Protein AF-A0A0F9BLV9-F1 (afdb_monomer)

Secondary structure (DSSP, 8-state):
-----PPPHHHHHHHT---SS------S-S---B-TT-EEEETTEEEEGGG--TT-EEE-TTS-EEE---PPPP---S--EEEE-TTS-EEEE-TT-EEEEEEHHHHHHHHTT-S---EEEEHHHHHHTSB-TTSSSB-EEPPPPPPP-------SS-HHHHHHHHHHB-SSSS-B--S-HHHHHHHHHTT--

Sequence (193 aa):
MDWNLELEPFQMRFFESTARHPNMTAAWGTGKRLDINEVVKIRGGWKKLAGIEEGDYVYGMDGQECLVTKAHDIVEVSVAYKLRFDSGEEILADPEHLWYTISSRENLDICRGMRFGGSVKTTQDIIGSIRTKNDYESNHRIPICSPFTQLKRFLPIRPYTFGAWLGDGSSREMSITNEDFEVLESITLDGYI

Solvent-accessible surface area (backbone atoms only — not comparable to full-atom values): 12067 Å² total; per-residue (Å²): 133,87,75,91,76,84,68,54,80,69,53,43,58,55,72,71,48,86,57,97,75,74,80,82,88,77,72,94,72,91,47,77,49,59,50,49,77,44,74,40,60,34,79,96,50,74,41,38,50,69,68,59,45,63,74,40,40,35,64,45,65,78,12,42,80,39,75,34,84,71,59,78,82,92,74,92,70,98,60,71,44,79,47,73,48,95,89,68,50,73,49,51,30,31,48,61,18,72,40,66,30,31,35,59,66,30,47,52,37,38,77,69,70,44,93,64,61,47,49,77,39,32,43,49,56,45,66,76,47,42,46,37,99,83,64,83,44,75,16,65,41,72,79,79,62,41,73,68,75,67,75,92,71,90,60,99,60,56,70,66,53,48,47,51,38,74,74,43,33,48,98,90,45,102,48,67,66,75,92,54,64,68,59,56,50,52,29,38,74,75,70,44,129

Mean predicted aligned error: 12.11 Å

Radius of gyration: 24.59 Å; Cα contacts (8 Å, |Δi|>4): 232; chains: 1; bounding box: 51×41×83 Å

pLDDT: mean 82.08, std 13.3, range [37.66, 95.12]

Foldseek 3Di:
DDDPDDDDPVRVVQVPDPDPDRDDDDDPDPFQDWDQQDWFDWVPGIDGNVPDDQQTWGADLQLETDGRNDDDDDDDDPDWDWDADPVRDIIIGDQANKAWKFFPVLVVCVVVVHPDGTDIDGNVVCVVPQADPVRPDGGIDHDHGDHHPDDDDDDPADPLLVVQCVVANDPVDRDGDDPDVVSVVVRVVSVHD

Structure (mmCIF, N/CA/C/O backbone):
data_AF-A0A0F9BLV9-F1
#
_entry.id   AF-A0A0F9BLV9-F1
#
loop_
_atom_site.group_PDB
_atom_site.id
_atom_site.type_symbol
_atom_site.label_atom_id
_atom_site.label_alt_id
_atom_site.label_comp_id
_atom_site.label_asym_id
_atom_site.label_entity_id
_atom_site.label_seq_id
_atom_site.pdbx_PDB_ins_code
_atom_site.Cartn_x
_atom_site.Cartn_y
_atom_site.Cartn_z
_atom_site.occupa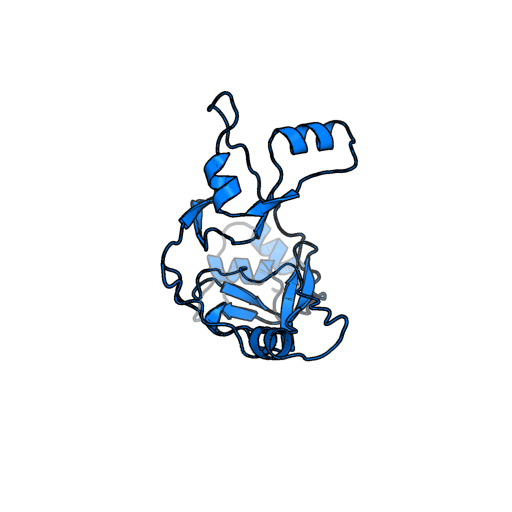ncy
_atom_site.B_iso_or_equiv
_atom_site.auth_seq_id
_atom_site.auth_comp_id
_atom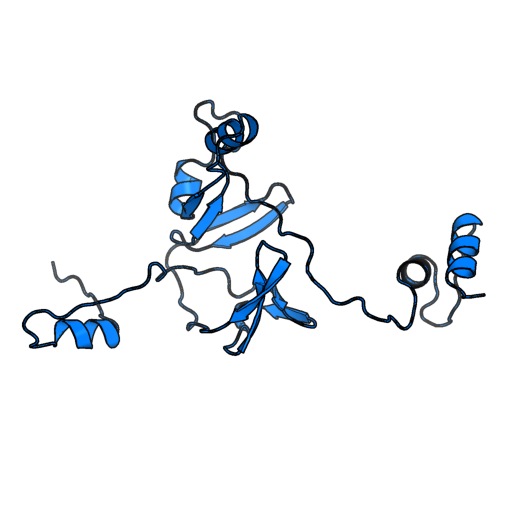_site.auth_asym_id
_atom_site.auth_atom_id
_atom_site.pdbx_PDB_model_num
ATOM 1 N N . MET A 1 1 ? 16.809 -17.348 -37.683 1.00 37.81 1 MET A N 1
ATOM 2 C CA . MET A 1 1 ? 16.409 -17.217 -36.269 1.00 37.81 1 MET A CA 1
ATOM 3 C C . MET A 1 1 ? 14.930 -16.936 -36.307 1.00 37.81 1 MET A C 1
ATOM 5 O O . MET A 1 1 ? 14.554 -15.808 -36.598 1.00 37.81 1 MET A O 1
ATOM 9 N N . ASP A 1 2 ? 14.129 -17.982 -36.152 1.00 37.66 2 ASP A N 1
ATOM 10 C CA . ASP A 1 2 ? 12.677 -17.859 -36.114 1.00 37.66 2 ASP A CA 1
ATOM 11 C C . ASP A 1 2 ? 12.307 -17.410 -34.707 1.00 37.66 2 ASP A C 1
ATOM 13 O O . ASP A 1 2 ? 12.351 -18.179 -33.749 1.00 37.66 2 ASP A O 1
ATOM 17 N N . TRP A 1 3 ? 12.064 -16.112 -34.568 1.00 44.50 3 TRP A N 1
ATOM 18 C CA . TRP A 1 3 ? 11.523 -15.556 -33.341 1.00 44.50 3 TRP A CA 1
ATOM 19 C C . TRP A 1 3 ? 10.039 -15.896 -33.336 1.00 44.50 3 TRP A C 1
ATOM 21 O O . TRP A 1 3 ? 9.284 -15.379 -34.158 1.00 44.50 3 TRP A O 1
ATOM 31 N N . ASN A 1 4 ? 9.640 -16.805 -32.448 1.00 46.22 4 ASN A N 1
ATOM 32 C CA . ASN A 1 4 ? 8.253 -17.226 -32.283 1.00 46.22 4 ASN A CA 1
ATOM 33 C C . ASN A 1 4 ? 7.486 -16.122 -31.526 1.00 46.22 4 ASN A C 1
ATOM 35 O O . ASN A 1 4 ? 7.231 -16.222 -30.330 1.00 46.22 4 ASN A O 1
ATOM 39 N N . LEU A 1 5 ? 7.252 -15.001 -32.210 1.00 52.62 5 LEU A N 1
ATOM 40 C CA . LEU A 1 5 ? 6.507 -13.849 -31.710 1.00 52.62 5 LEU A CA 1
ATOM 41 C C . LEU A 1 5 ? 5.019 -14.078 -31.974 1.00 52.62 5 LEU A C 1
ATOM 43 O O . LEU A 1 5 ? 4.563 -13.968 -33.111 1.00 52.62 5 LEU A O 1
ATOM 47 N N . GLU A 1 6 ? 4.269 -14.386 -30.919 1.00 69.19 6 GLU A N 1
ATOM 48 C CA . GLU A 1 6 ? 2.807 -14.394 -30.959 1.00 69.19 6 GLU A CA 1
ATOM 49 C C . GLU A 1 6 ? 2.300 -12.965 -30.737 1.00 69.19 6 GLU A C 1
ATOM 51 O O . GLU A 1 6 ? 2.592 -12.334 -29.721 1.00 69.19 6 GLU A O 1
ATOM 56 N N . LEU A 1 7 ? 1.597 -12.423 -31.733 1.00 67.88 7 LEU A N 1
ATOM 57 C CA . LEU A 1 7 ? 1.016 -11.085 -31.675 1.00 67.88 7 LEU A CA 1
ATOM 58 C C . LEU A 1 7 ? -0.401 -11.159 -31.105 1.00 67.88 7 LEU A C 1
ATOM 60 O O . LEU A 1 7 ? -1.228 -11.952 -31.555 1.00 67.88 7 LEU A O 1
ATOM 64 N N . GLU A 1 8 ? -0.707 -10.263 -30.174 1.00 68.00 8 GLU A N 1
ATOM 65 C CA . GLU A 1 8 ? -2.051 -10.114 -29.624 1.00 68.00 8 GLU A CA 1
ATOM 66 C C . GLU A 1 8 ? -3.063 -9.721 -30.720 1.00 68.00 8 GLU A C 1
ATOM 68 O O . GLU A 1 8 ? -2.708 -9.021 -31.678 1.00 68.00 8 GLU A O 1
ATOM 73 N N . PRO A 1 9 ? -4.363 -10.053 -30.584 1.00 70.56 9 PRO A N 1
ATOM 74 C CA . PRO A 1 9 ? -5.367 -9.797 -31.623 1.00 70.56 9 PRO A CA 1
ATOM 75 C C . PRO A 1 9 ? -5.508 -8.328 -32.059 1.00 70.56 9 PRO A C 1
ATOM 77 O O . PRO A 1 9 ? -6.031 -8.041 -33.139 1.00 70.56 9 PRO A O 1
ATOM 80 N N . PHE A 1 10 ? -5.090 -7.366 -31.230 1.00 65.25 10 PHE A N 1
ATOM 81 C CA . PHE A 1 10 ? -5.055 -5.948 -31.608 1.00 65.25 10 PHE A CA 1
ATOM 82 C C . PHE A 1 10 ? -3.790 -5.579 -32.404 1.00 65.25 10 PHE A C 1
ATOM 84 O O . PHE A 1 10 ? -3.858 -4.726 -33.288 1.00 65.25 10 PHE A O 1
ATOM 91 N N . GLN A 1 11 ? -2.662 -6.241 -32.133 1.00 66.25 11 GLN A N 1
ATOM 92 C CA . GLN A 1 11 ? -1.406 -6.090 -32.871 1.00 66.25 11 GLN A CA 1
ATOM 93 C C . GLN A 1 11 ? -1.508 -6.756 -34.245 1.00 66.25 11 GLN A C 1
ATOM 95 O O . GLN A 1 11 ? -1.094 -6.159 -35.234 1.00 66.25 11 GLN A O 1
ATOM 100 N N . MET A 1 12 ? -2.148 -7.929 -34.328 1.00 76.19 12 MET A N 1
ATOM 101 C CA . MET A 1 12 ? -2.472 -8.590 -35.599 1.00 76.19 12 MET A CA 1
ATOM 102 C C . MET A 1 12 ? -3.346 -7.702 -36.488 1.00 76.19 12 MET A C 1
ATOM 104 O O . MET A 1 12 ? -3.018 -7.483 -37.648 1.00 76.19 12 MET A O 1
ATOM 108 N N . ARG A 1 13 ? -4.392 -7.078 -35.926 1.00 69.50 13 ARG A N 1
ATOM 109 C CA . ARG A 1 13 ? -5.244 -6.123 -36.660 1.00 69.50 13 ARG A CA 1
ATOM 110 C C . ARG A 1 13 ? -4.486 -4.911 -37.202 1.00 69.50 13 ARG A C 1
ATOM 112 O O . ARG A 1 13 ? -4.872 -4.362 -38.231 1.00 69.50 13 ARG A O 1
ATOM 119 N N . PHE A 1 14 ? -3.438 -4.475 -36.510 1.00 74.94 14 PHE A N 1
ATOM 120 C CA . PHE A 1 14 ? -2.551 -3.431 -37.012 1.00 74.94 14 PHE A CA 1
ATOM 121 C C . PHE A 1 14 ? -1.625 -3.958 -38.114 1.00 74.94 14 PHE A C 1
ATOM 123 O O . PHE A 1 14 ? -1.511 -3.323 -39.159 1.00 74.94 14 PHE A O 1
ATOM 130 N N . PHE A 1 15 ? -0.995 -5.115 -37.895 1.00 74.94 15 PHE A N 1
ATOM 131 C CA . PHE A 1 15 ? -0.068 -5.746 -38.836 1.00 74.94 15 PHE A CA 1
ATOM 132 C C . PHE A 1 15 ? -0.732 -6.079 -40.179 1.00 74.94 15 PHE A C 1
ATOM 134 O O . PHE A 1 15 ? -0.151 -5.854 -41.236 1.00 74.94 15 PHE A O 1
ATOM 141 N N . GLU A 1 16 ? -1.975 -6.553 -40.142 1.00 81.06 16 GLU A N 1
ATOM 142 C CA . GLU A 1 16 ? -2.776 -6.896 -41.322 1.00 81.06 16 GLU A CA 1
ATOM 143 C C . GLU A 1 16 ? -3.436 -5.673 -41.988 1.00 81.06 16 GLU A C 1
ATOM 145 O O . GLU A 1 16 ? -4.129 -5.805 -42.999 1.00 81.06 16 GLU A O 1
ATOM 150 N N . SER A 1 17 ? -3.248 -4.465 -41.448 1.00 75.88 17 SER A N 1
ATOM 151 C CA . SER A 1 17 ? -3.875 -3.257 -41.983 1.00 75.88 17 SER A CA 1
ATOM 152 C C . SER A 1 17 ? -3.254 -2.838 -43.315 1.00 75.88 17 SER A C 1
ATOM 154 O O . SER A 1 17 ? -2.064 -2.552 -43.413 1.00 75.88 17 SER A O 1
ATOM 156 N N . THR A 1 18 ? -4.088 -2.692 -44.345 1.00 84.44 18 THR A N 1
ATOM 157 C CA . THR A 1 18 ? -3.684 -2.179 -45.666 1.00 84.44 18 THR A CA 1
ATOM 158 C C . THR A 1 18 ? -3.748 -0.652 -45.764 1.00 84.44 18 THR A C 1
ATOM 160 O O . THR A 1 18 ? -3.660 -0.087 -46.858 1.00 84.44 18 THR A O 1
ATOM 163 N N . ALA A 1 19 ? -3.979 0.045 -44.647 1.00 73.25 19 ALA A N 1
ATOM 164 C CA . ALA A 1 19 ? -4.028 1.500 -44.635 1.00 73.25 19 ALA A CA 1
ATOM 165 C C . ALA A 1 19 ? -2.656 2.089 -45.000 1.00 73.25 19 ALA A C 1
ATOM 167 O O . ALA A 1 19 ? -1.613 1.539 -44.669 1.00 73.25 19 ALA A O 1
ATOM 168 N N . ARG A 1 20 ? -2.643 3.255 -45.655 1.00 61.91 20 ARG A N 1
ATOM 169 C CA . ARG A 1 20 ? -1.392 3.926 -46.058 1.00 61.91 20 ARG A CA 1
ATOM 170 C C . ARG A 1 20 ? -0.587 4.463 -44.864 1.00 61.91 20 ARG A C 1
ATOM 172 O O . ARG A 1 20 ? 0.621 4.617 -44.971 1.00 61.91 20 ARG A O 1
ATOM 179 N N . HIS A 1 21 ? -1.271 4.740 -43.752 1.00 55.97 21 HIS A N 1
ATOM 180 C CA . HIS A 1 21 ? -0.690 5.162 -42.475 1.00 55.97 21 HIS A CA 1
ATOM 181 C C . HIS A 1 21 ? -1.499 4.534 -41.329 1.00 55.97 21 HIS A C 1
ATOM 183 O O . HIS A 1 21 ? -2.376 5.192 -40.761 1.00 55.97 21 HIS A O 1
ATOM 189 N N . PRO A 1 22 ? -1.300 3.243 -41.026 1.00 46.25 22 PRO A N 1
ATOM 190 C CA . PRO A 1 22 ? -1.918 2.650 -39.858 1.00 46.25 22 PRO A CA 1
ATOM 191 C C . PRO A 1 22 ? -1.246 3.266 -38.623 1.00 46.25 22 PRO A C 1
ATOM 193 O O . PRO A 1 22 ? -0.021 3.305 -38.527 1.00 46.25 22 PRO A O 1
ATOM 196 N N . ASN A 1 23 ? -2.043 3.765 -37.678 1.00 43.69 23 ASN A N 1
ATOM 197 C CA . ASN A 1 23 ? -1.548 4.292 -36.407 1.00 43.69 23 ASN A CA 1
ATOM 198 C C . ASN A 1 23 ? -1.881 3.303 -35.288 1.00 43.69 23 ASN A C 1
ATOM 200 O O . ASN A 1 23 ? -3.040 2.930 -35.116 1.00 43.69 23 ASN A O 1
ATOM 204 N N . MET A 1 24 ? -0.866 2.893 -34.529 1.00 46.88 24 MET A N 1
ATOM 205 C CA . MET A 1 24 ? -1.027 2.095 -33.318 1.00 46.88 24 MET A CA 1
ATOM 206 C C . MET A 1 24 ? -0.816 3.009 -32.118 1.00 46.88 24 MET A C 1
ATOM 208 O O . MET A 1 24 ? 0.307 3.422 -31.833 1.00 46.88 24 MET A O 1
ATOM 212 N N . THR A 1 25 ? -1.893 3.322 -31.407 1.00 45.72 25 THR A N 1
ATOM 213 C CA . THR A 1 25 ? -1.805 4.026 -30.127 1.00 45.72 25 THR A CA 1
ATOM 214 C C . THR A 1 25 ? -1.719 2.981 -29.022 1.00 45.72 25 THR A C 1
ATOM 216 O O . THR A 1 25 ? -2.732 2.566 -28.468 1.00 45.72 25 THR A O 1
ATOM 219 N N . ALA A 1 26 ? -0.510 2.507 -28.728 1.00 44.06 26 ALA A N 1
ATOM 220 C CA . ALA A 1 26 ? -0.265 1.716 -27.528 1.00 44.06 26 ALA A CA 1
ATOM 221 C C . ALA A 1 26 ? -0.044 2.676 -26.348 1.00 44.06 26 ALA A C 1
ATOM 223 O O . ALA A 1 26 ? 0.841 3.533 -26.396 1.00 44.06 26 ALA A O 1
ATOM 224 N N . ALA A 1 27 ? -0.855 2.567 -25.294 1.00 41.28 27 ALA A N 1
ATOM 225 C CA . ALA A 1 27 ? -0.571 3.262 -24.043 1.00 41.28 27 ALA A CA 1
ATOM 226 C C . ALA A 1 27 ? 0.682 2.650 -23.394 1.00 41.28 27 ALA A C 1
ATOM 228 O O . ALA A 1 27 ? 0.881 1.437 -23.442 1.00 41.28 27 ALA A O 1
ATOM 229 N N . TRP A 1 28 ? 1.515 3.473 -22.756 1.00 39.56 28 TRP A N 1
ATOM 230 C CA . TRP A 1 28 ? 2.575 2.976 -21.877 1.00 39.56 28 TRP A CA 1
ATOM 231 C C . TRP A 1 28 ? 1.909 2.182 -20.736 1.00 39.56 28 TRP A C 1
ATOM 233 O O . TRP A 1 28 ? 1.195 2.773 -19.924 1.00 39.56 28 TRP A O 1
ATOM 243 N N . GLY A 1 29 ? 2.071 0.853 -20.677 1.00 45.91 29 GLY A N 1
ATOM 244 C CA . GLY A 1 29 ? 1.378 0.060 -19.648 1.00 45.91 29 GLY A CA 1
ATOM 245 C C . GLY A 1 29 ? 1.224 -1.449 -19.847 1.00 45.91 29 GLY A C 1
ATOM 246 O O . GLY A 1 29 ? 0.495 -2.060 -19.071 1.00 45.91 29 GLY A O 1
ATOM 247 N N . THR A 1 30 ? 1.883 -2.076 -20.818 1.00 45.72 30 THR A N 1
ATOM 248 C CA . THR A 1 30 ? 1.925 -3.542 -20.936 1.00 45.72 30 THR A CA 1
ATOM 249 C C . THR A 1 30 ? 2.979 -4.103 -19.973 1.00 45.72 30 THR A C 1
ATOM 251 O O . THR A 1 30 ? 4.104 -4.323 -20.390 1.00 45.72 30 THR A O 1
ATOM 254 N N . GLY A 1 31 ? 2.671 -4.248 -18.677 1.00 52.03 31 GLY A N 1
ATOM 255 C CA . GLY A 1 31 ? 3.639 -4.827 -17.720 1.00 52.03 31 GLY A CA 1
ATOM 256 C C . GLY A 1 31 ? 3.545 -4.346 -16.270 1.00 52.03 31 GLY A C 1
ATOM 257 O O . GLY A 1 31 ? 4.560 -4.129 -15.624 1.00 52.03 31 GLY A O 1
ATOM 258 N N . LYS A 1 32 ? 2.341 -4.139 -15.723 1.00 63.66 32 LYS A N 1
ATOM 259 C CA . LYS A 1 32 ? 2.165 -3.746 -14.307 1.00 63.66 32 LYS A CA 1
ATOM 260 C C . LYS A 1 32 ? 1.715 -4.935 -13.461 1.00 63.66 32 LYS A C 1
ATOM 262 O O . LYS A 1 32 ? 0.666 -4.894 -12.828 1.00 63.66 32 LYS A O 1
ATOM 267 N N . ARG A 1 33 ? 2.476 -6.028 -13.523 1.00 83.25 33 ARG A N 1
ATOM 268 C CA . ARG A 1 33 ? 2.118 -7.306 -12.889 1.00 83.25 33 ARG A CA 1
ATOM 269 C C . ARG A 1 33 ? 2.697 -7.396 -11.483 1.00 83.25 33 ARG A C 1
ATOM 271 O O . ARG A 1 33 ? 3.854 -7.044 -11.266 1.00 83.25 33 ARG A O 1
ATOM 278 N N . LEU A 1 34 ? 1.882 -7.844 -10.544 1.00 88.06 34 LEU A N 1
ATOM 279 C CA . LEU A 1 34 ? 2.217 -8.038 -9.135 1.00 88.06 34 LEU A CA 1
ATOM 280 C C . LEU A 1 34 ? 1.652 -9.394 -8.701 1.00 88.06 34 LEU A C 1
ATOM 282 O O . LEU A 1 34 ? 0.799 -9.945 -9.401 1.00 88.06 34 LEU A O 1
ATOM 286 N N . ASP A 1 35 ? 2.102 -9.924 -7.567 1.00 90.38 35 ASP A N 1
ATOM 287 C CA . ASP A 1 35 ? 1.527 -11.149 -7.016 1.00 90.38 35 ASP A CA 1
ATOM 288 C C . ASP A 1 35 ? 0.012 -11.025 -6.802 1.00 90.38 35 ASP A C 1
ATOM 290 O O . ASP A 1 35 ? -0.521 -10.071 -6.235 1.00 90.38 35 ASP A O 1
ATOM 294 N N . ILE A 1 36 ? -0.691 -12.044 -7.280 1.00 91.88 36 ILE A N 1
ATOM 295 C CA . ILE A 1 36 ? -2.141 -12.182 -7.222 1.00 91.88 36 ILE A CA 1
ATOM 296 C C . ILE A 1 36 ? -2.659 -12.275 -5.779 1.00 91.88 36 ILE A C 1
ATOM 298 O O . ILE A 1 36 ? -3.839 -12.016 -5.523 1.00 91.88 36 ILE A O 1
ATOM 302 N N . ASN A 1 37 ? -1.797 -12.654 -4.832 1.00 92.75 37 ASN A N 1
ATOM 303 C CA . ASN A 1 37 ? -2.150 -12.777 -3.423 1.00 92.75 37 ASN A CA 1
ATOM 304 C C . ASN A 1 37 ? -2.123 -11.456 -2.658 1.00 92.75 37 ASN A C 1
ATOM 306 O O . ASN A 1 37 ? -2.659 -11.421 -1.546 1.00 92.75 37 ASN A O 1
ATOM 310 N N . GLU A 1 38 ? -1.565 -10.396 -3.243 1.00 91.19 38 GLU A N 1
ATOM 311 C CA . GLU A 1 38 ? -1.498 -9.087 -2.604 1.00 91.19 38 GLU A CA 1
ATOM 312 C C . GLU A 1 38 ? -2.895 -8.554 -2.299 1.00 91.19 38 GLU A C 1
ATOM 314 O O . GLU A 1 38 ? -3.824 -8.669 -3.104 1.00 91.19 38 GLU A O 1
ATOM 319 N N . VAL A 1 39 ? -3.064 -7.979 -1.112 1.00 93.44 39 VAL A N 1
ATOM 320 C CA . VAL A 1 39 ? -4.353 -7.445 -0.669 1.00 93.44 39 VAL A CA 1
ATOM 321 C C . VAL A 1 39 ? -4.469 -5.971 -1.026 1.00 93.44 39 VAL A C 1
ATOM 323 O O . VAL A 1 39 ? -3.664 -5.135 -0.630 1.00 93.44 39 VAL A O 1
ATOM 326 N N . VAL A 1 40 ? -5.525 -5.635 -1.758 1.00 91.06 40 VAL A N 1
ATOM 327 C CA . VAL A 1 40 ? -5.825 -4.278 -2.200 1.00 91.06 40 VAL A CA 1
ATOM 328 C C . VAL A 1 40 ? -7.007 -3.746 -1.405 1.00 91.06 40 VAL A C 1
ATOM 330 O O . VAL A 1 40 ? -8.056 -4.390 -1.269 1.00 91.06 40 VAL A O 1
ATOM 333 N N . LYS A 1 41 ? -6.848 -2.535 -0.865 1.00 90.12 41 LYS A N 1
ATOM 334 C CA . LYS A 1 41 ? -7.952 -1.815 -0.236 1.00 90.12 41 LYS A CA 1
ATOM 335 C C . LYS A 1 41 ? -8.979 -1.457 -1.305 1.00 90.12 41 LYS A C 1
ATOM 337 O O . LYS A 1 41 ? -8.670 -0.717 -2.237 1.00 90.12 41 LYS A O 1
ATOM 342 N N . ILE A 1 42 ? -10.215 -1.906 -1.109 1.00 91.38 42 ILE A N 1
ATOM 343 C CA . ILE A 1 42 ? -11.363 -1.494 -1.920 1.00 91.38 42 ILE A CA 1
ATOM 344 C C . ILE A 1 42 ? -12.365 -0.703 -1.081 1.00 91.38 42 ILE A C 1
ATOM 346 O O . ILE A 1 42 ? -12.326 -0.707 0.165 1.00 91.38 42 ILE A O 1
ATOM 350 N N . ARG A 1 43 ? -13.304 -0.037 -1.755 1.00 87.62 43 ARG A N 1
ATOM 351 C CA . ARG A 1 43 ? -14.451 0.585 -1.090 1.00 87.62 43 ARG A CA 1
ATOM 352 C C . ARG A 1 43 ? -15.183 -0.463 -0.243 1.00 87.62 43 ARG A C 1
ATOM 354 O O . ARG A 1 43 ? -15.661 -1.474 -0.739 1.00 87.62 43 ARG A O 1
ATOM 361 N N . GLY A 1 44 ? -15.259 -0.219 1.065 1.00 82.00 44 GLY A N 1
ATOM 362 C CA . GLY A 1 44 ? -15.978 -1.088 2.005 1.00 82.00 44 GLY A CA 1
ATOM 363 C C . GLY A 1 44 ? -15.234 -2.339 2.488 1.00 82.00 44 GLY A C 1
ATOM 364 O O . GLY A 1 44 ? -15.744 -2.992 3.391 1.00 82.00 44 GLY A O 1
ATOM 365 N N . GLY A 1 4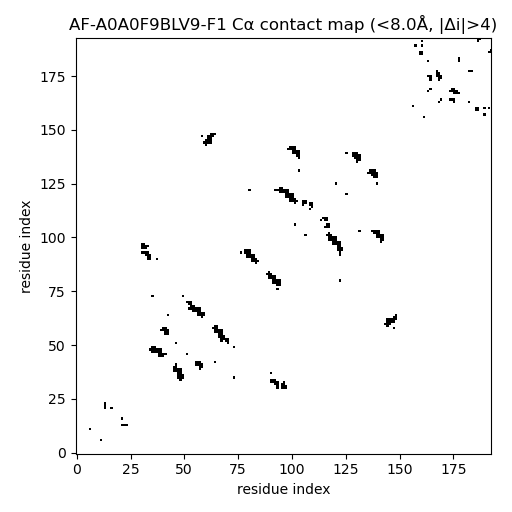5 ? -14.029 -2.643 1.991 1.00 89.56 45 GLY A N 1
ATOM 366 C CA . GLY A 1 45 ? -13.328 -3.864 2.403 1.00 89.56 45 GLY A CA 1
ATOM 367 C C . GLY A 1 45 ? -11.915 -4.018 1.851 1.00 89.56 45 GLY A C 1
ATOM 368 O O . GLY A 1 45 ? -11.247 -3.037 1.526 1.00 89.56 45 GLY A O 1
ATOM 369 N N . TRP A 1 46 ? -11.462 -5.261 1.780 1.00 93.12 46 TRP A N 1
ATOM 370 C CA . TRP A 1 46 ? -10.183 -5.658 1.204 1.00 93.12 46 TRP A CA 1
ATOM 371 C C . TRP A 1 46 ? -10.442 -6.805 0.237 1.00 93.12 46 TRP A C 1
ATOM 373 O O . TRP A 1 46 ? -11.262 -7.677 0.530 1.00 93.12 46 TRP A O 1
ATOM 383 N N . LYS A 1 47 ? -9.763 -6.798 -0.906 1.00 94.12 47 LYS A N 1
ATOM 384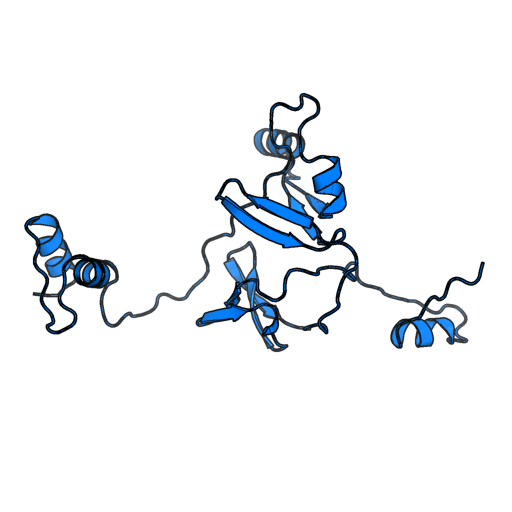 C CA . LYS A 1 47 ? -9.863 -7.847 -1.925 1.00 94.12 47 LYS A CA 1
ATOM 385 C C . LYS A 1 47 ? -8.448 -8.237 -2.329 1.00 94.12 47 LYS A C 1
ATOM 387 O O . LYS A 1 47 ? -7.580 -7.373 -2.396 1.00 94.12 47 LYS A O 1
ATOM 392 N N . LYS A 1 48 ? -8.194 -9.520 -2.579 1.00 95.12 48 LYS A N 1
ATOM 393 C CA . LYS A 1 48 ? -6.930 -9.930 -3.209 1.00 95.12 48 LYS A CA 1
ATOM 394 C C . LYS A 1 48 ? -6.856 -9.365 -4.623 1.00 95.12 48 LYS A C 1
ATOM 396 O O . LYS A 1 48 ? -7.899 -9.243 -5.266 1.00 95.12 48 LYS A O 1
ATOM 401 N N . LEU A 1 49 ? -5.652 -9.107 -5.123 1.00 91.38 49 LEU A N 1
ATOM 402 C CA . LEU A 1 49 ? -5.428 -8.627 -6.483 1.00 91.38 49 LEU A CA 1
ATOM 403 C C . LEU A 1 49 ? -6.040 -9.581 -7.518 1.00 91.38 49 LEU A C 1
ATOM 405 O O . LEU A 1 49 ? -6.695 -9.117 -8.444 1.00 91.38 49 LEU A O 1
ATOM 409 N N . ALA A 1 50 ? -5.942 -10.898 -7.287 1.00 93.06 50 ALA A N 1
ATOM 410 C CA . ALA A 1 50 ? -6.593 -11.937 -8.098 1.00 93.06 50 ALA A CA 1
ATOM 411 C C . ALA A 1 50 ? -8.106 -11.744 -8.269 1.00 93.06 50 ALA A C 1
ATOM 413 O O . ALA A 1 50 ? -8.692 -12.225 -9.231 1.00 93.06 50 ALA A O 1
ATOM 414 N N . GLY A 1 51 ? -8.747 -11.128 -7.275 1.00 92.31 51 GLY A N 1
ATOM 415 C CA . GLY A 1 51 ? -10.184 -10.935 -7.252 1.00 92.31 51 GLY A CA 1
ATOM 416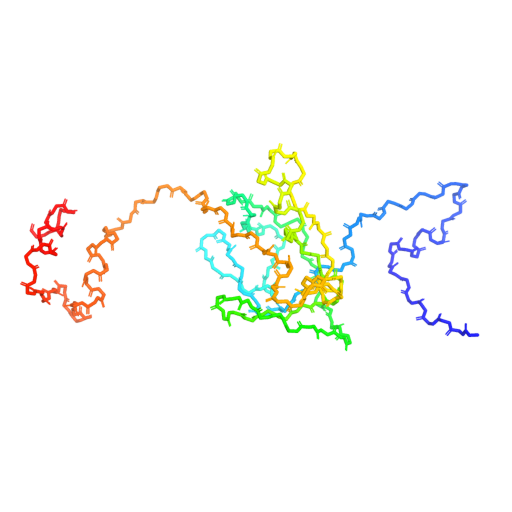 C C . GLY A 1 51 ? -10.623 -9.584 -7.792 1.00 92.31 51 GLY A C 1
ATOM 417 O O . GLY A 1 51 ? -11.822 -9.384 -7.876 1.00 92.31 51 GLY A O 1
ATOM 418 N N . ILE A 1 52 ? -9.728 -8.639 -8.092 1.00 93.12 52 ILE A N 1
ATOM 419 C CA . ILE A 1 52 ? -10.122 -7.294 -8.543 1.00 93.12 52 ILE A CA 1
ATOM 420 C C . ILE A 1 52 ? -10.801 -7.369 -9.912 1.00 93.12 52 ILE A C 1
ATOM 422 O O . ILE A 1 52 ? -10.285 -7.986 -10.840 1.00 93.12 52 ILE A O 1
ATOM 426 N N . GLU A 1 53 ? -11.953 -6.713 -10.034 1.00 93.38 53 GLU A N 1
ATOM 427 C CA . GLU A 1 53 ? -12.800 -6.747 -11.228 1.00 93.38 53 GLU A CA 1
ATOM 428 C C . GLU A 1 53 ? -13.037 -5.339 -11.791 1.00 93.38 53 GLU A C 1
ATOM 430 O O . GLU A 1 53 ? -12.850 -4.321 -11.118 1.00 93.38 53 GLU A O 1
ATOM 435 N N . GLU A 1 54 ? -13.466 -5.272 -13.052 1.00 93.25 54 GLU A N 1
ATOM 436 C CA . GLU A 1 54 ? -13.925 -4.023 -13.666 1.00 93.25 54 GLU A CA 1
ATOM 437 C C . GLU A 1 54 ? -15.104 -3.437 -12.878 1.00 93.25 54 GLU A C 1
ATOM 439 O O . GLU A 1 54 ? -16.070 -4.132 -12.569 1.00 93.25 54 GLU A O 1
ATOM 444 N N . GLY A 1 55 ? -15.036 -2.144 -12.562 1.00 91.88 55 GLY A N 1
ATOM 445 C CA . GLY A 1 55 ? -16.041 -1.464 -11.744 1.00 91.88 55 GLY A CA 1
ATOM 446 C C . GLY A 1 55 ? -15.721 -1.403 -10.248 1.00 91.88 55 GLY A C 1
ATOM 447 O O . GLY A 1 55 ? -16.365 -0.627 -9.536 1.00 91.88 55 GLY A O 1
ATOM 448 N N . ASP A 1 56 ? -14.716 -2.144 -9.765 1.00 92.62 56 ASP A N 1
ATOM 449 C CA . ASP A 1 56 ? -14.233 -1.992 -8.391 1.00 92.62 56 ASP A CA 1
ATOM 450 C C . ASP A 1 56 ? -13.636 -0.588 -8.174 1.00 92.62 56 ASP A C 1
ATOM 452 O O . ASP A 1 56 ? -13.071 0.033 -9.077 1.00 92.62 56 ASP A O 1
ATOM 456 N N . TYR A 1 57 ? -13.743 -0.085 -6.943 1.00 92.50 57 TYR A N 1
ATOM 457 C CA . TYR A 1 57 ? -13.097 1.159 -6.520 1.00 92.50 57 TYR A CA 1
ATOM 458 C C . TYR A 1 57 ? -11.936 0.837 -5.582 1.00 92.50 57 TYR A C 1
ATOM 460 O O . TYR A 1 57 ? -12.157 0.346 -4.470 1.00 92.50 57 TYR A O 1
ATOM 468 N N . VAL A 1 58 ? -10.719 1.141 -6.028 1.00 90.88 58 VAL A N 1
ATOM 469 C CA . VAL A 1 58 ? -9.471 1.050 -5.251 1.00 90.88 58 VAL A CA 1
ATOM 470 C C . VAL A 1 58 ? -9.044 2.439 -4.777 1.00 90.88 58 VAL A C 1
ATOM 472 O O . VAL A 1 58 ? -9.677 3.428 -5.134 1.00 90.88 58 VAL A O 1
ATOM 475 N N . TYR A 1 59 ? -7.982 2.544 -3.979 1.00 88.06 59 TYR A N 1
ATOM 476 C CA . TYR A 1 59 ? -7.470 3.837 -3.511 1.00 88.06 59 TYR A CA 1
ATOM 477 C C . TYR A 1 59 ? -6.118 4.170 -4.147 1.00 88.06 59 TYR A C 1
ATOM 479 O O . TYR A 1 59 ? -5.220 3.329 -4.184 1.00 88.06 59 TYR A O 1
ATOM 487 N N . GLY A 1 60 ? -5.989 5.397 -4.654 1.00 85.69 60 GLY A N 1
ATOM 488 C CA . GLY A 1 60 ? -4.740 5.943 -5.185 1.00 85.69 60 GLY A CA 1
ATOM 489 C C . GLY A 1 60 ? -3.792 6.435 -4.089 1.00 85.69 60 GLY A C 1
ATOM 490 O O . GLY A 1 60 ? -4.157 6.504 -2.918 1.00 85.69 60 GLY A O 1
ATOM 491 N N . MET A 1 61 ? -2.570 6.823 -4.479 1.00 83.69 61 MET A N 1
ATOM 492 C CA . MET A 1 61 ? -1.549 7.384 -3.571 1.00 83.69 61 MET A CA 1
ATOM 493 C C . MET A 1 61 ? -1.995 8.694 -2.889 1.00 83.69 61 MET A C 1
ATOM 495 O O . MET A 1 61 ? -1.497 9.053 -1.822 1.00 83.69 61 MET A O 1
ATOM 499 N N . ASP A 1 62 ? -2.937 9.411 -3.491 1.00 83.75 62 ASP A N 1
ATOM 500 C CA . ASP A 1 62 ? -3.569 10.623 -2.963 1.00 83.75 62 ASP A CA 1
ATOM 501 C C . ASP A 1 62 ? -4.703 10.333 -1.961 1.00 83.75 62 ASP A C 1
ATOM 503 O O . ASP A 1 62 ? -5.341 11.258 -1.458 1.00 83.75 62 ASP A O 1
ATOM 507 N N . GLY A 1 63 ? -4.960 9.057 -1.658 1.00 85.19 63 GLY A N 1
ATOM 508 C CA . GLY A 1 63 ? -6.035 8.626 -0.770 1.00 85.19 63 GLY A CA 1
ATOM 509 C C . GLY A 1 63 ? -7.433 8.768 -1.380 1.00 85.19 63 GLY A C 1
ATOM 510 O O . GLY A 1 63 ? -8.420 8.572 -0.664 1.00 85.19 63 GLY A O 1
ATOM 511 N N . GLN A 1 64 ? -7.548 9.111 -2.668 1.00 87.94 64 GLN A N 1
ATOM 512 C CA . GLN A 1 64 ? -8.821 9.200 -3.383 1.00 87.94 64 GLN A CA 1
ATOM 513 C 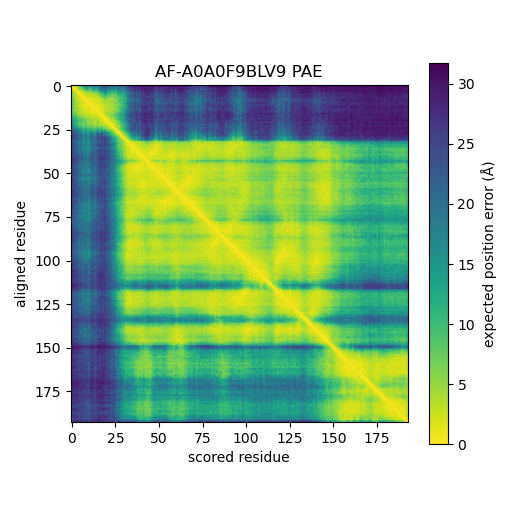C . GLN A 1 64 ? -9.213 7.853 -3.986 1.00 87.94 64 GLN A C 1
ATOM 515 O O . GLN A 1 64 ? -8.380 6.977 -4.223 1.00 87.94 64 GLN A O 1
ATOM 520 N N . GLU A 1 65 ? -10.508 7.684 -4.239 1.00 89.62 65 GLU A N 1
ATOM 521 C CA . GLU A 1 65 ? -11.024 6.495 -4.908 1.00 89.62 65 GLU A CA 1
ATOM 522 C C . GLU A 1 65 ? -10.723 6.538 -6.413 1.00 89.62 65 GLU A C 1
ATOM 524 O O . GLU A 1 65 ? -10.951 7.542 -7.087 1.00 89.62 65 GLU A O 1
ATOM 529 N N . CYS A 1 66 ? -10.255 5.416 -6.947 1.00 88.56 66 CYS A N 1
ATOM 530 C CA . CYS A 1 66 ? -9.930 5.208 -8.347 1.00 88.56 66 CYS A CA 1
ATOM 531 C C . CYS A 1 66 ? -10.764 4.042 -8.890 1.00 88.56 66 CYS A C 1
ATOM 533 O O . CYS A 1 66 ? -10.773 2.952 -8.314 1.00 88.56 66 CYS A O 1
ATOM 535 N N . LEU A 1 67 ? -11.483 4.284 -9.987 1.00 90.94 67 LEU A N 1
ATOM 536 C CA . LEU A 1 67 ? -12.293 3.270 -10.660 1.00 90.94 67 LEU A CA 1
ATOM 537 C C . LEU A 1 67 ? -11.393 2.332 -11.471 1.00 90.94 67 LEU A C 1
ATOM 539 O O . LEU A 1 67 ? -10.655 2.782 -12.349 1.00 90.94 67 LEU A O 1
ATOM 543 N N . VAL A 1 68 ? -11.513 1.029 -11.233 1.00 91.19 68 VAL A N 1
ATOM 544 C CA . VAL A 1 68 ? -10.882 -0.001 -12.060 1.00 91.19 68 VAL A CA 1
ATOM 545 C C . VAL A 1 68 ? -11.635 -0.085 -13.386 1.00 91.19 68 VAL A C 1
ATOM 547 O O . VAL A 1 68 ? -12.739 -0.621 -13.464 1.00 91.19 68 VAL A O 1
ATOM 550 N N . THR A 1 69 ? -11.046 0.472 -14.443 1.00 90.50 69 THR A N 1
ATOM 551 C CA . THR A 1 69 ? -11.630 0.465 -15.796 1.00 90.50 69 THR A CA 1
ATOM 552 C C . THR A 1 69 ? -11.368 -0.831 -16.552 1.00 90.50 69 THR A C 1
ATOM 554 O O . THR A 1 69 ? -12.120 -1.167 -17.462 1.00 90.50 69 THR A O 1
ATOM 557 N N . LYS A 1 70 ? -10.289 -1.538 -16.201 1.00 85.50 70 LYS A N 1
ATOM 558 C CA . LYS A 1 70 ? -9.898 -2.805 -16.809 1.00 85.50 70 LYS A CA 1
ATOM 559 C C . LYS A 1 70 ? -9.149 -3.665 -15.796 1.00 85.50 70 LYS A C 1
ATOM 561 O O . LYS A 1 70 ? -8.139 -3.224 -15.250 1.00 85.50 70 LYS A O 1
ATOM 566 N N . ALA A 1 71 ? -9.625 -4.889 -15.594 1.00 87.88 71 ALA A N 1
ATOM 567 C CA . ALA A 1 71 ? -8.844 -5.971 -15.006 1.00 87.88 71 ALA A CA 1
ATOM 568 C C . ALA A 1 71 ? -8.302 -6.842 -16.151 1.00 87.88 71 ALA A C 1
ATOM 570 O O . ALA A 1 71 ? -9.011 -7.108 -17.124 1.00 87.88 71 ALA A O 1
ATOM 571 N N . HIS A 1 72 ? -7.026 -7.211 -16.076 1.00 85.25 72 HIS A N 1
ATOM 572 C CA . HIS A 1 72 ? -6.365 -8.043 -17.082 1.00 85.25 72 HIS A CA 1
ATOM 573 C C . HIS A 1 72 ? -6.273 -9.486 -16.593 1.00 85.25 72 HIS A C 1
ATOM 575 O O . HIS A 1 72 ? -6.230 -9.724 -15.386 1.00 85.25 72 HIS A O 1
ATOM 581 N N . ASP A 1 73 ? -6.211 -10.426 -17.535 1.00 85.81 73 ASP A N 1
ATOM 582 C CA . ASP A 1 73 ? -6.031 -11.837 -17.216 1.00 85.81 73 ASP A CA 1
ATOM 583 C C . ASP A 1 73 ? -4.718 -12.071 -16.459 1.00 85.81 73 ASP A C 1
ATOM 585 O O . ASP A 1 73 ? -3.723 -11.358 -16.635 1.00 85.81 73 ASP A O 1
ATOM 589 N N . ILE A 1 74 ? -4.725 -13.083 -15.592 1.00 87.06 74 ILE A N 1
ATOM 590 C CA . ILE A 1 74 ? -3.551 -13.468 -14.812 1.00 87.06 74 ILE A CA 1
ATOM 591 C C . ILE A 1 74 ? -2.547 -14.127 -15.757 1.00 87.06 74 ILE A C 1
ATOM 593 O O . ILE A 1 74 ? -2.839 -15.147 -16.377 1.00 87.06 74 ILE A O 1
ATOM 597 N N . VAL A 1 75 ? -1.351 -13.547 -15.835 1.00 84.69 75 VAL A N 1
ATOM 598 C CA . VAL A 1 75 ? -0.254 -14.036 -16.674 1.00 84.69 75 VAL A CA 1
ATOM 599 C C . VAL A 1 75 ? 0.909 -14.444 -15.786 1.00 84.69 75 VAL A C 1
ATOM 601 O O . VAL A 1 75 ? 1.386 -13.648 -14.974 1.00 84.69 75 VAL A O 1
ATOM 604 N N . GLU A 1 76 ? 1.388 -15.671 -15.965 1.00 84.06 76 GLU A N 1
ATOM 605 C CA . GLU A 1 76 ? 2.610 -16.136 -15.317 1.00 84.06 76 GLU A CA 1
ATOM 606 C C . GLU A 1 76 ? 3.844 -15.502 -15.964 1.00 84.06 76 GLU A C 1
ATOM 608 O O . GLU A 1 76 ? 3.922 -15.318 -17.180 1.00 84.06 76 GLU A O 1
ATOM 613 N N . VAL A 1 77 ? 4.829 -15.169 -15.135 1.00 81.88 77 VAL A N 1
ATOM 614 C CA . VAL A 1 77 ? 6.097 -14.581 -15.572 1.00 81.88 77 VAL A CA 1
ATOM 615 C C . VAL A 1 77 ? 7.243 -15.540 -15.285 1.00 81.88 77 VAL A C 1
ATOM 617 O O . VAL A 1 77 ? 7.276 -16.197 -14.247 1.00 81.88 77 VAL A O 1
ATOM 620 N N . SER A 1 78 ? 8.212 -15.605 -16.198 1.00 83.56 78 SER A N 1
ATOM 621 C CA . SER A 1 78 ? 9.389 -16.470 -16.046 1.00 83.56 78 SER A CA 1
ATOM 622 C C . SER A 1 78 ? 10.365 -15.975 -14.977 1.00 83.56 78 SER A C 1
ATOM 624 O O . SER A 1 78 ? 11.163 -16.755 -14.462 1.00 83.56 78 SER A O 1
ATOM 626 N N . VAL A 1 79 ? 10.341 -14.675 -14.672 1.00 85.50 79 VAL A N 1
ATOM 627 C CA . VAL A 1 79 ? 11.197 -14.034 -13.670 1.00 85.50 79 VAL A CA 1
ATOM 628 C C . VAL A 1 79 ? 10.333 -13.124 -12.808 1.00 85.50 79 VAL A C 1
ATOM 630 O O . VAL A 1 79 ? 9.557 -12.330 -13.329 1.00 85.50 79 VAL A O 1
ATOM 633 N N . ALA A 1 80 ? 10.501 -13.219 -11.493 1.00 87.75 80 ALA A N 1
ATOM 634 C CA . ALA A 1 80 ? 9.915 -12.306 -10.523 1.00 87.75 80 ALA A CA 1
ATOM 635 C C . ALA A 1 80 ? 10.955 -11.973 -9.449 1.00 87.75 80 ALA A C 1
ATOM 637 O O . ALA A 1 80 ? 11.814 -12.794 -9.115 1.00 87.75 80 ALA A O 1
ATOM 638 N N . TYR A 1 81 ? 10.864 -10.770 -8.897 1.00 87.81 81 TYR A N 1
ATOM 639 C CA . TYR A 1 81 ? 11.733 -10.288 -7.836 1.00 87.81 81 TYR A CA 1
ATOM 640 C C . TYR A 1 81 ? 10.965 -10.159 -6.531 1.00 87.81 81 TYR A C 1
ATOM 642 O O . TYR A 1 81 ? 9.824 -9.707 -6.509 1.00 87.81 81 TYR A O 1
ATOM 650 N N . LYS A 1 82 ? 11.624 -10.523 -5.431 1.00 91.31 82 LYS A N 1
ATOM 651 C CA . LYS A 1 82 ? 11.127 -10.303 -4.075 1.00 91.31 82 LYS A CA 1
ATOM 652 C C . LYS A 1 82 ? 11.721 -9.018 -3.518 1.00 91.31 82 LYS A C 1
ATOM 654 O O . LYS A 1 82 ? 12.914 -8.969 -3.220 1.00 91.31 82 LYS A O 1
ATOM 659 N N . LEU A 1 83 ? 10.891 -7.994 -3.372 1.00 88.88 83 LEU A N 1
ATOM 660 C CA . LEU A 1 83 ? 11.262 -6.728 -2.758 1.00 88.88 83 LEU A CA 1
ATOM 661 C C . LEU A 1 83 ? 10.950 -6.801 -1.266 1.00 88.88 83 LEU A C 1
ATOM 663 O O . LEU A 1 83 ? 9.845 -7.184 -0.896 1.00 88.88 83 LEU A O 1
ATOM 667 N N . ARG A 1 84 ? 11.913 -6.429 -0.418 1.00 89.62 84 ARG A N 1
ATOM 668 C CA . ARG A 1 84 ? 11.718 -6.274 1.028 1.00 89.62 84 ARG A CA 1
ATOM 669 C C . ARG A 1 84 ? 11.783 -4.795 1.384 1.00 89.62 84 ARG A C 1
ATOM 671 O O . ARG A 1 84 ? 12.762 -4.130 1.042 1.00 89.62 84 ARG A O 1
ATOM 678 N N . PHE A 1 85 ? 10.773 -4.318 2.094 1.00 86.06 85 PHE A N 1
ATOM 679 C CA . PHE A 1 85 ? 10.690 -2.953 2.598 1.00 86.06 85 PHE A CA 1
ATOM 680 C C . PHE A 1 85 ? 11.340 -2.838 3.981 1.00 86.06 85 PHE A C 1
ATOM 682 O O . PHE A 1 85 ? 11.562 -3.832 4.674 1.00 86.06 85 PHE A O 1
ATOM 689 N N . ASP A 1 86 ? 11.648 -1.615 4.398 1.00 85.19 86 ASP A N 1
ATOM 690 C CA . ASP A 1 86 ? 12.147 -1.313 5.744 1.00 85.19 86 ASP A CA 1
ATOM 691 C C . ASP A 1 86 ? 11.111 -1.610 6.842 1.00 85.19 86 ASP A C 1
ATOM 693 O O . ASP A 1 86 ? 11.497 -1.963 7.956 1.00 85.19 86 ASP A O 1
ATOM 697 N N . SER A 1 87 ? 9.816 -1.572 6.506 1.00 84.44 87 SER A N 1
ATOM 698 C CA . SER A 1 87 ? 8.709 -2.065 7.342 1.00 84.44 87 SER A CA 1
ATOM 699 C C . SER A 1 87 ? 8.780 -3.572 7.631 1.00 84.44 87 SER A C 1
ATOM 701 O O . SER A 1 87 ? 8.102 -4.060 8.534 1.00 84.44 87 SER A O 1
ATOM 703 N N . GLY A 1 88 ? 9.595 -4.319 6.880 1.00 87.56 88 GLY A N 1
ATOM 704 C CA . GLY A 1 88 ? 9.692 -5.777 6.934 1.00 87.56 88 GLY A CA 1
ATOM 705 C C . GLY A 1 88 ? 8.760 -6.499 5.959 1.00 87.56 88 GLY A C 1
ATOM 706 O O . GLY A 1 88 ? 8.942 -7.700 5.750 1.00 87.56 88 GLY A O 1
ATOM 707 N N . GLU A 1 89 ? 7.821 -5.784 5.333 1.00 85.81 89 GLU A N 1
ATOM 708 C CA . GLU A 1 89 ? 6.920 -6.332 4.317 1.00 85.81 89 GLU A CA 1
ATOM 709 C C . GLU A 1 89 ? 7.695 -6.816 3.087 1.00 85.81 89 GLU A C 1
ATOM 711 O O . GLU A 1 89 ? 8.776 -6.317 2.753 1.00 85.81 89 GLU A O 1
ATOM 716 N N . GLU A 1 90 ? 7.132 -7.812 2.411 1.00 90.25 90 GLU A N 1
ATOM 717 C CA . GLU A 1 90 ? 7.692 -8.403 1.204 1.00 90.25 90 GLU A CA 1
ATOM 718 C C . GLU A 1 90 ? 6.637 -8.400 0.109 1.00 90.25 90 GLU A C 1
ATOM 720 O O . GLU A 1 90 ? 5.506 -8.800 0.362 1.00 90.25 90 GLU A O 1
ATOM 725 N N . ILE A 1 91 ? 7.026 -7.999 -1.099 1.00 88.88 91 ILE A N 1
ATOM 726 C CA . ILE A 1 91 ? 6.159 -8.034 -2.278 1.00 88.88 91 ILE A CA 1
ATOM 727 C C . ILE A 1 91 ? 6.899 -8.728 -3.419 1.00 88.88 91 ILE A C 1
ATOM 729 O O . ILE A 1 91 ? 8.089 -8.483 -3.651 1.00 88.88 91 ILE A O 1
ATOM 733 N N . LEU A 1 92 ? 6.192 -9.596 -4.140 1.00 91.12 92 LEU A N 1
ATOM 734 C CA . LEU A 1 92 ? 6.685 -10.228 -5.361 1.00 91.12 92 LEU A CA 1
ATOM 735 C C . LEU A 1 92 ? 6.215 -9.436 -6.584 1.00 91.12 92 LEU A C 1
ATOM 737 O O . LEU A 1 92 ? 5.014 -9.283 -6.811 1.00 91.12 92 LEU A O 1
ATOM 741 N N . ALA A 1 93 ? 7.163 -8.949 -7.384 1.00 88.44 93 ALA A N 1
ATOM 742 C CA . ALA A 1 93 ? 6.879 -8.121 -8.549 1.00 88.44 93 ALA A CA 1
ATOM 743 C C . ALA A 1 93 ? 7.647 -8.565 -9.796 1.00 88.44 93 ALA A C 1
ATOM 745 O O . ALA A 1 93 ? 8.774 -9.060 -9.731 1.00 88.44 93 ALA A O 1
ATOM 746 N N . ASP A 1 94 ? 7.027 -8.337 -10.946 1.00 90.62 94 ASP A N 1
ATOM 747 C CA . ASP A 1 94 ? 7.621 -8.524 -12.268 1.00 90.62 94 ASP A CA 1
ATOM 748 C C . ASP A 1 94 ? 8.783 -7.529 -12.505 1.00 90.62 94 ASP A C 1
ATOM 750 O O . ASP A 1 94 ? 8.707 -6.386 -12.030 1.00 90.62 94 ASP A O 1
ATOM 754 N N . PRO A 1 95 ? 9.856 -7.912 -13.231 1.00 88.50 95 PRO A N 1
ATOM 755 C CA . PRO A 1 95 ? 10.925 -7.011 -13.665 1.00 88.50 95 PRO A CA 1
ATOM 756 C C . PRO A 1 95 ? 10.453 -5.664 -14.230 1.00 88.50 95 PRO A C 1
ATOM 758 O O . PRO A 1 95 ? 11.050 -4.633 -13.923 1.00 88.50 95 PRO A O 1
ATOM 761 N N . GLU A 1 96 ? 9.373 -5.656 -15.014 1.00 86.75 96 GLU A N 1
ATOM 762 C CA . GLU A 1 96 ? 8.849 -4.453 -15.676 1.00 86.75 96 GLU A CA 1
ATOM 763 C C . GLU A 1 96 ? 7.827 -3.680 -14.827 1.00 86.75 96 GLU A C 1
ATOM 765 O O . GLU A 1 96 ? 7.360 -2.616 -15.245 1.00 86.75 96 GLU A O 1
ATOM 770 N N . HIS A 1 97 ? 7.511 -4.159 -13.614 1.00 86.75 97 HIS A N 1
ATOM 771 C CA . HIS A 1 97 ? 6.555 -3.490 -12.735 1.00 86.75 97 HIS A CA 1
ATOM 772 C C . HIS A 1 97 ? 7.006 -2.060 -12.438 1.00 86.75 97 HIS A C 1
ATOM 774 O O . HIS A 1 97 ? 8.152 -1.814 -12.060 1.00 86.75 97 HIS A O 1
ATOM 780 N N . LEU A 1 98 ? 6.088 -1.111 -12.608 1.00 89.12 98 LEU A N 1
ATOM 781 C CA . LEU A 1 98 ? 6.379 0.311 -12.508 1.00 89.12 98 LEU A CA 1
ATOM 782 C C . LEU A 1 98 ? 6.113 0.834 -11.100 1.00 89.12 98 LEU A C 1
ATOM 784 O O . LEU A 1 98 ? 4.982 0.825 -10.621 1.00 89.12 98 LEU A O 1
ATOM 788 N N . TRP A 1 99 ? 7.154 1.386 -10.494 1.00 87.75 99 TRP A N 1
ATOM 789 C CA . TRP A 1 99 ? 7.134 1.958 -9.158 1.00 87.75 99 TRP A CA 1
ATOM 790 C C . TRP A 1 99 ? 7.423 3.446 -9.223 1.00 87.75 99 TRP A C 1
ATOM 792 O O . TRP A 1 99 ? 8.422 3.875 -9.803 1.00 87.75 99 TRP A O 1
ATOM 802 N N . TYR A 1 100 ? 6.604 4.246 -8.556 1.00 89.56 100 TYR A N 1
ATOM 803 C CA . TYR A 1 100 ? 6.989 5.617 -8.264 1.00 89.56 100 TYR A CA 1
ATOM 804 C C . TYR A 1 100 ? 7.969 5.627 -7.085 1.00 89.56 100 TYR A C 1
ATOM 806 O O . TYR A 1 100 ? 7.606 5.263 -5.966 1.00 89.56 100 TYR A O 1
ATOM 814 N N . THR A 1 101 ? 9.217 6.028 -7.338 1.00 90.56 101 THR A N 1
ATOM 815 C CA . THR A 1 101 ? 10.270 6.075 -6.314 1.00 90.56 101 THR A CA 1
ATOM 816 C C . THR A 1 101 ? 10.953 7.431 -6.276 1.00 90.56 101 THR A C 1
ATOM 818 O O . THR A 1 101 ? 11.130 8.093 -7.299 1.00 90.56 101 THR A O 1
ATOM 821 N N . ILE A 1 102 ? 11.406 7.814 -5.087 1.00 89.88 102 ILE A N 1
ATOM 822 C CA . ILE A 1 102 ? 12.252 8.982 -4.867 1.00 89.88 102 ILE A CA 1
ATOM 823 C C . ILE A 1 102 ? 13.668 8.472 -4.604 1.00 89.88 102 ILE A C 1
ATOM 825 O O . ILE A 1 102 ? 13.917 7.839 -3.578 1.00 89.88 102 ILE A O 1
ATOM 829 N N . SER A 1 103 ? 14.587 8.709 -5.541 1.00 90.94 103 SER A N 1
ATOM 830 C CA . SER A 1 103 ? 16.006 8.414 -5.333 1.00 90.94 103 SER A CA 1
ATOM 831 C C . SER A 1 103 ? 16.638 9.388 -4.333 1.00 90.94 103 SER A C 1
ATOM 833 O O . SER A 1 103 ? 16.142 10.501 -4.152 1.00 90.94 103 SER A O 1
ATOM 835 N N . SER A 1 104 ? 17.782 9.046 -3.736 1.00 87.88 104 SER A N 1
ATOM 836 C CA . SER A 1 104 ? 18.494 9.950 -2.820 1.00 87.88 104 SER A CA 1
ATOM 837 C C . SER A 1 104 ? 18.836 11.293 -3.470 1.00 87.88 104 SER A C 1
ATOM 839 O O . SER A 1 104 ? 18.768 12.334 -2.817 1.00 87.88 104 SER A O 1
ATOM 841 N N . ARG A 1 105 ? 19.151 11.293 -4.772 1.00 86.00 105 ARG A N 1
ATOM 842 C CA . ARG A 1 105 ? 19.386 12.524 -5.539 1.00 86.00 105 ARG A CA 1
ATOM 843 C C . ARG A 1 105 ? 18.107 13.341 -5.707 1.00 86.00 105 ARG A C 1
ATOM 845 O O . ARG A 1 105 ? 18.116 14.526 -5.401 1.00 86.00 105 ARG A O 1
ATOM 852 N N . GLU A 1 106 ? 17.020 12.705 -6.138 1.00 87.31 106 GLU A N 1
ATOM 853 C CA . GLU A 1 106 ? 15.717 13.369 -6.285 1.00 87.31 106 GLU A CA 1
ATOM 854 C C . GLU A 1 106 ? 15.228 13.922 -4.938 1.00 87.31 106 GLU A C 1
ATOM 856 O O . GLU A 1 106 ? 14.675 15.013 -4.878 1.00 87.31 106 GLU A O 1
ATOM 861 N N . ASN A 1 107 ? 15.503 13.226 -3.833 1.00 85.06 107 ASN A N 1
ATOM 862 C CA . ASN A 1 107 ? 15.177 13.706 -2.495 1.00 85.06 107 ASN A CA 1
ATOM 863 C C . ASN A 1 107 ? 15.954 14.977 -2.114 1.00 85.06 107 ASN A C 1
ATOM 865 O O . ASN A 1 107 ? 15.391 15.881 -1.502 1.00 85.06 107 ASN A O 1
ATOM 869 N N . LEU A 1 108 ? 17.239 15.067 -2.473 1.00 84.25 108 LEU A N 1
ATOM 870 C CA . LEU A 1 108 ? 18.024 16.288 -2.258 1.00 84.25 108 LEU A CA 1
ATOM 871 C C . LEU A 1 108 ? 17.468 17.463 -3.066 1.00 84.25 108 LEU A C 1
ATOM 873 O O . LEU A 1 108 ? 17.426 18.583 -2.557 1.00 84.25 108 LEU A O 1
ATOM 877 N N . ASP A 1 109 ? 17.022 17.211 -4.294 1.00 85.25 109 ASP A N 1
ATOM 878 C CA . ASP A 1 109 ? 16.411 18.228 -5.148 1.00 85.25 109 ASP A CA 1
ATOM 879 C C . ASP A 1 109 ? 15.074 18.719 -4.550 1.00 85.25 109 ASP A C 1
ATOM 88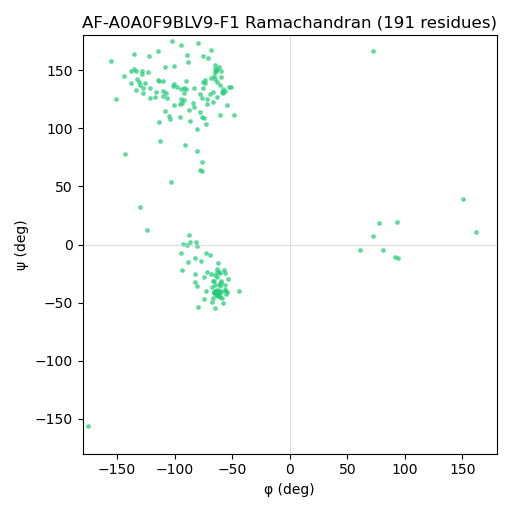1 O O . ASP A 1 109 ? 14.850 19.932 -4.480 1.00 85.25 109 ASP A O 1
ATOM 885 N N . ILE A 1 110 ? 14.248 17.819 -3.993 1.00 81.12 110 ILE A N 1
ATOM 886 C CA . ILE A 1 110 ? 13.037 18.177 -3.222 1.00 81.12 110 ILE A CA 1
ATOM 887 C C . ILE A 1 110 ? 13.392 19.078 -2.033 1.00 81.12 110 ILE A C 1
ATOM 889 O O . ILE A 1 110 ? 12.804 20.148 -1.873 1.00 81.12 110 ILE A O 1
ATOM 893 N N . CYS A 1 111 ? 14.378 18.693 -1.214 1.00 81.69 111 CYS A N 1
ATOM 894 C CA . CYS A 1 111 ? 14.813 19.486 -0.057 1.00 81.69 111 CYS A CA 1
ATOM 895 C C . CYS A 1 111 ? 15.342 20.878 -0.449 1.00 81.69 111 CYS A C 1
ATOM 897 O O . CYS A 1 111 ? 15.309 21.801 0.361 1.00 81.69 111 CYS A O 1
ATOM 899 N N . ARG A 1 112 ? 15.818 21.042 -1.688 1.00 85.44 112 ARG A N 1
ATOM 900 C CA . ARG A 1 112 ? 16.275 22.320 -2.260 1.00 85.44 112 ARG A CA 1
ATOM 901 C C . ARG A 1 112 ? 15.150 23.145 -2.891 1.00 85.44 112 ARG A C 1
ATOM 903 O O . ARG A 1 112 ? 15.422 24.206 -3.447 1.00 85.44 112 ARG A O 1
ATOM 910 N N . GLY A 1 113 ? 13.904 22.677 -2.822 1.00 79.19 113 GLY A N 1
ATOM 911 C CA . GLY A 1 113 ? 12.741 23.352 -3.398 1.00 79.19 113 GLY A CA 1
ATOM 912 C C . GLY A 1 113 ? 12.613 23.191 -4.915 1.00 79.19 113 GLY A C 1
ATOM 913 O O . GLY A 1 113 ? 11.913 23.978 -5.555 1.00 79.19 113 GLY A O 1
ATOM 914 N N . MET A 1 114 ? 13.279 22.200 -5.520 1.00 76.44 114 MET A N 1
ATOM 915 C CA . MET A 1 114 ? 13.102 21.899 -6.941 1.00 76.44 114 MET A CA 1
ATOM 916 C C . MET A 1 114 ? 11.771 21.169 -7.176 1.00 76.44 114 MET A C 1
ATOM 918 O O . MET A 1 114 ? 11.365 20.307 -6.403 1.00 76.44 114 MET A O 1
ATOM 922 N N . ARG A 1 115 ? 11.078 21.520 -8.269 1.00 58.56 115 ARG A N 1
ATOM 923 C CA . ARG A 1 115 ? 9.692 21.090 -8.559 1.00 58.56 115 ARG A CA 1
ATOM 924 C C . ARG A 1 115 ? 9.522 19.621 -8.969 1.00 58.56 115 ARG A C 1
ATOM 926 O O . ARG A 1 115 ? 8.388 19.180 -9.118 1.00 58.56 115 ARG A O 1
ATOM 933 N N . PHE A 1 116 ? 10.606 18.879 -9.175 1.00 59.19 116 PHE A N 1
ATOM 934 C CA . PHE A 1 116 ? 10.563 17.503 -9.671 1.00 59.19 116 PHE A CA 1
ATOM 935 C C . PHE A 1 116 ? 11.042 16.556 -8.576 1.00 59.19 116 PHE A C 1
ATOM 937 O O . PHE A 1 116 ? 12.233 16.284 -8.449 1.00 59.19 116 PHE A O 1
ATOM 944 N N . GLY A 1 117 ? 10.108 16.104 -7.745 1.00 68.44 117 GLY A N 1
ATOM 945 C CA . GLY A 1 117 ? 10.372 15.055 -6.773 1.00 68.44 117 GLY A CA 1
ATOM 946 C C . GLY A 1 117 ? 9.977 13.704 -7.340 1.00 68.44 117 GLY A C 1
ATOM 947 O O . GLY A 1 117 ? 8.831 13.553 -7.731 1.00 68.44 117 GLY A O 1
ATOM 948 N N . GLY A 1 118 ? 10.903 12.744 -7.360 1.00 84.31 118 GLY A N 1
ATOM 949 C CA . GLY A 1 118 ? 10.645 11.353 -7.742 1.00 84.31 118 GLY A CA 1
ATOM 950 C C . GLY A 1 118 ? 10.393 11.100 -9.232 1.00 84.31 118 GLY A C 1
ATOM 951 O O . GLY A 1 118 ? 10.165 12.005 -10.034 1.00 84.31 118 GLY A O 1
ATOM 952 N N . SER A 1 119 ? 10.443 9.824 -9.605 1.00 87.81 119 SER A N 1
ATOM 953 C CA . SER A 1 119 ? 10.135 9.353 -10.956 1.00 87.81 119 SER A CA 1
ATOM 954 C C . SER A 1 119 ? 9.695 7.891 -10.950 1.00 87.81 119 SER A C 1
ATOM 956 O O . SER A 1 119 ? 9.994 7.129 -10.024 1.00 87.81 119 SER A O 1
ATOM 958 N N . VAL A 1 120 ? 8.968 7.502 -11.998 1.00 89.56 120 VAL A N 1
ATOM 959 C CA . VAL A 1 120 ? 8.542 6.117 -12.211 1.00 89.56 120 VAL A CA 1
ATOM 960 C C . VAL A 1 120 ? 9.715 5.304 -12.762 1.00 89.56 120 VAL A C 1
ATOM 962 O O . VAL A 1 120 ? 10.351 5.728 -13.725 1.00 89.56 120 VAL A O 1
ATOM 965 N N . LYS A 1 121 ? 10.002 4.155 -12.148 1.00 89.69 121 LYS A N 1
ATOM 966 C CA . LYS A 1 121 ? 11.099 3.242 -12.500 1.00 89.69 121 LYS A CA 1
ATOM 967 C C . LYS A 1 121 ? 10.596 1.802 -12.505 1.00 89.69 121 LYS A C 1
ATOM 969 O O . LYS A 1 121 ? 9.670 1.486 -11.759 1.00 89.69 121 LYS A O 1
ATOM 974 N N . THR A 1 122 ? 11.191 0.939 -13.321 1.00 91.19 122 THR A N 1
ATOM 975 C CA . THR A 1 122 ? 10.866 -0.495 -13.296 1.00 91.19 122 THR A CA 1
ATOM 976 C C . THR A 1 122 ? 11.496 -1.183 -12.080 1.00 91.19 122 THR A C 1
ATOM 978 O O . THR A 1 122 ? 12.451 -0.667 -11.489 1.00 91.19 122 THR A O 1
ATOM 981 N N . THR A 1 123 ? 11.008 -2.369 -11.708 1.00 90.44 123 THR A N 1
ATOM 982 C CA . THR A 1 123 ? 11.676 -3.219 -10.707 1.00 90.44 123 THR A CA 1
ATOM 983 C C . THR A 1 123 ? 13.131 -3.488 -11.102 1.00 90.44 123 THR A C 1
ATOM 985 O O . THR A 1 123 ? 14.022 -3.404 -10.257 1.00 90.44 123 THR A O 1
ATOM 988 N N . GLN A 1 124 ? 13.389 -3.739 -12.389 1.00 90.69 124 GLN A N 1
ATOM 989 C CA . GLN A 1 124 ? 14.732 -3.957 -12.925 1.00 90.69 124 GLN A CA 1
ATOM 990 C C . GLN A 1 124 ? 15.647 -2.738 -12.721 1.00 90.69 124 GLN A C 1
ATOM 992 O O . GLN A 1 124 ? 16.787 -2.895 -12.277 1.00 90.69 124 GLN A O 1
ATOM 997 N N . ASP A 1 125 ? 15.148 -1.528 -12.994 1.00 90.62 125 ASP A N 1
ATOM 998 C CA . ASP A 1 125 ? 15.901 -0.285 -12.781 1.00 90.62 125 ASP A CA 1
ATOM 999 C C . ASP A 1 125 ? 16.249 -0.096 -11.302 1.00 90.62 125 ASP A C 1
ATOM 1001 O O . ASP A 1 125 ? 17.382 0.242 -10.960 1.00 90.62 125 ASP A O 1
ATOM 1005 N N . ILE A 1 126 ? 15.282 -0.347 -10.414 1.00 90.44 126 ILE A N 1
ATOM 1006 C CA . ILE A 1 126 ? 15.470 -0.218 -8.964 1.00 90.44 126 ILE A CA 1
ATOM 1007 C C . ILE A 1 126 ? 16.527 -1.199 -8.471 1.00 90.44 126 ILE A C 1
ATOM 1009 O O . ILE A 1 126 ? 17.381 -0.811 -7.679 1.00 90.44 126 ILE A O 1
ATOM 1013 N N . ILE A 1 127 ? 16.511 -2.444 -8.948 1.00 90.25 127 ILE A N 1
ATOM 1014 C CA . ILE A 1 127 ? 17.527 -3.445 -8.599 1.00 90.25 127 ILE A CA 1
ATOM 1015 C C . ILE A 1 127 ? 18.909 -2.999 -9.079 1.00 90.25 127 ILE A C 1
ATOM 1017 O O . ILE A 1 127 ? 19.878 -3.093 -8.324 1.00 90.25 127 ILE A O 1
ATOM 1021 N N . GLY A 1 128 ? 18.997 -2.459 -10.298 1.00 88.69 128 GLY A N 1
ATOM 1022 C CA . GLY A 1 128 ? 20.242 -1.938 -10.864 1.00 88.69 128 GLY A CA 1
ATOM 1023 C C . GLY A 1 128 ? 20.833 -0.752 -10.093 1.00 88.69 128 GLY A C 1
ATOM 1024 O O . GLY A 1 128 ? 22.042 -0.531 -10.156 1.00 88.69 128 GLY A O 1
ATOM 1025 N N . SER A 1 129 ? 20.016 -0.007 -9.340 1.00 90.31 129 SER A N 1
ATOM 1026 C CA . SER A 1 129 ? 20.456 1.151 -8.552 1.00 90.31 129 SER A CA 1
ATOM 1027 C C . SER A 1 129 ? 19.983 1.143 -7.097 1.00 90.31 129 SER A C 1
ATOM 1029 O O . SER A 1 129 ? 19.762 2.208 -6.523 1.00 90.31 129 SER A O 1
ATOM 1031 N N . ILE A 1 130 ? 19.844 -0.036 -6.482 1.00 88.69 130 ILE A N 1
ATOM 1032 C CA . ILE A 1 130 ? 19.236 -0.193 -5.149 1.00 88.69 130 ILE A CA 1
ATOM 1033 C C . ILE A 1 130 ? 20.004 0.550 -4.046 1.00 88.69 130 ILE A C 1
ATOM 1035 O O . ILE A 1 130 ? 19.403 1.105 -3.121 1.00 88.69 130 ILE A O 1
ATOM 1039 N N . ARG A 1 131 ? 21.332 0.620 -4.174 1.00 88.50 131 ARG A N 1
ATOM 1040 C CA . ARG A 1 131 ? 22.244 1.339 -3.277 1.00 88.50 131 ARG A CA 1
ATOM 1041 C C . ARG A 1 131 ? 22.794 2.594 -3.946 1.00 88.50 131 ARG A C 1
ATOM 1043 O O . ARG A 1 131 ? 22.880 2.689 -5.171 1.00 88.50 131 ARG A O 1
ATOM 1050 N N . THR A 1 132 ? 23.149 3.590 -3.139 1.00 85.94 132 THR A N 1
ATOM 1051 C CA . THR A 1 132 ? 23.813 4.802 -3.640 1.00 85.94 132 THR A CA 1
ATOM 1052 C C . THR A 1 132 ? 25.232 4.484 -4.129 1.00 85.94 132 THR A C 1
ATOM 1054 O O . THR A 1 132 ? 25.781 3.429 -3.833 1.00 85.94 132 THR A O 1
ATOM 1057 N N . LYS A 1 133 ? 25.877 5.411 -4.854 1.00 79.50 133 LYS A N 1
ATOM 1058 C CA . LYS A 1 133 ? 27.249 5.213 -5.375 1.00 79.50 133 LYS A CA 1
ATOM 1059 C C . LYS A 1 133 ? 28.293 4.874 -4.303 1.00 79.50 133 LYS A C 1
ATOM 1061 O O . LYS A 1 133 ? 29.313 4.284 -4.632 1.00 79.50 133 LYS A O 1
ATOM 1066 N N . ASN A 1 134 ? 28.043 5.270 -3.057 1.00 78.00 134 ASN A N 1
ATOM 1067 C CA . ASN A 1 134 ? 28.932 5.000 -1.930 1.00 78.00 134 ASN A CA 1
ATOM 1068 C C . ASN A 1 134 ? 28.553 3.705 -1.185 1.00 78.00 134 ASN A C 1
ATOM 1070 O O . ASN A 1 134 ? 29.185 3.392 -0.189 1.00 78.00 134 ASN A O 1
ATOM 1074 N N . ASP A 1 135 ? 27.515 2.993 -1.630 1.00 78.31 135 ASP A N 1
ATOM 1075 C CA . ASP A 1 135 ? 26.992 1.716 -1.115 1.00 78.31 135 ASP A CA 1
ATOM 1076 C C . ASP A 1 135 ? 26.476 1.703 0.344 1.00 78.31 135 ASP A C 1
ATOM 1078 O O . ASP A 1 135 ? 25.878 0.733 0.800 1.00 78.31 135 ASP A O 1
ATOM 1082 N N . TYR A 1 136 ? 26.611 2.810 1.079 1.00 77.81 136 TYR A N 1
ATOM 1083 C CA . TYR A 1 136 ? 26.180 2.909 2.480 1.00 77.81 136 TYR A CA 1
ATOM 1084 C C . TYR A 1 136 ? 24.660 3.013 2.677 1.00 77.81 136 TYR A C 1
ATOM 1086 O O . TYR A 1 136 ? 24.143 2.601 3.713 1.00 77.81 136 TYR A O 1
ATOM 1094 N N . GLU A 1 137 ? 23.922 3.552 1.705 1.00 83.94 137 GLU A N 1
ATOM 1095 C CA . GLU A 1 137 ? 22.510 3.920 1.880 1.00 83.94 137 GLU A CA 1
ATOM 1096 C C . GLU A 1 137 ? 21.621 3.338 0.780 1.00 83.94 137 GLU A C 1
ATOM 1098 O O . GLU A 1 137 ? 22.037 3.228 -0.379 1.00 83.94 137 GLU A O 1
ATOM 1103 N N . SER A 1 138 ? 20.378 3.004 1.137 1.00 86.31 138 SER A N 1
ATOM 1104 C CA . SER A 1 138 ? 19.328 2.678 0.169 1.00 86.31 138 SER A CA 1
ATOM 1105 C C . SER A 1 138 ? 19.035 3.900 -0.694 1.00 86.31 138 SER A C 1
ATOM 1107 O O . SER A 1 138 ? 18.772 4.988 -0.182 1.00 86.31 138 SER A O 1
ATOM 1109 N N . ASN A 1 139 ? 19.092 3.726 -2.010 1.00 90.44 139 ASN A N 1
ATOM 1110 C CA . ASN A 1 139 ? 18.908 4.822 -2.950 1.00 90.44 139 ASN A CA 1
ATOM 1111 C C . ASN A 1 139 ? 17.429 5.144 -3.167 1.00 90.44 139 ASN A C 1
ATOM 1113 O O . ASN A 1 139 ? 17.097 6.307 -3.333 1.00 90.44 139 ASN A O 1
ATOM 1117 N N . HIS A 1 140 ? 16.544 4.145 -3.172 1.00 90.00 140 HIS A N 1
ATOM 1118 C CA . HIS A 1 140 ? 15.132 4.326 -3.515 1.00 90.00 140 HIS A CA 1
ATOM 1119 C C . HIS A 1 140 ? 14.244 4.377 -2.278 1.00 90.00 140 HIS A C 1
ATOM 1121 O O . HIS A 1 140 ? 14.375 3.558 -1.372 1.00 90.00 140 HIS A O 1
ATOM 1127 N N . ARG A 1 141 ? 13.299 5.318 -2.285 1.00 89.88 141 ARG A N 1
ATOM 1128 C CA . ARG A 1 141 ? 12.236 5.446 -1.286 1.00 89.88 141 ARG A CA 1
ATOM 1129 C C . ARG A 1 141 ? 10.882 5.368 -1.967 1.00 89.88 141 ARG A C 1
ATOM 1131 O O . ARG A 1 141 ? 10.676 6.018 -2.994 1.00 89.88 141 ARG A O 1
ATOM 1138 N N . ILE A 1 142 ? 9.971 4.597 -1.389 1.00 88.56 142 ILE A N 1
ATOM 1139 C CA . ILE A 1 142 ? 8.591 4.479 -1.859 1.00 88.56 142 ILE A CA 1
ATOM 1140 C C . ILE A 1 142 ? 7.725 5.356 -0.945 1.00 88.56 142 ILE A C 1
ATOM 1142 O O . ILE A 1 142 ? 7.756 5.161 0.270 1.00 88.56 142 ILE A O 1
ATOM 1146 N N . PRO A 1 143 ? 7.019 6.371 -1.478 1.00 85.25 143 PRO A N 1
ATOM 1147 C CA . PRO A 1 143 ? 6.192 7.242 -0.653 1.00 85.25 143 PRO A CA 1
ATOM 1148 C C . PRO A 1 143 ? 5.033 6.486 -0.009 1.00 85.25 143 PRO A C 1
ATOM 1150 O O . PRO A 1 143 ? 4.404 5.638 -0.643 1.00 85.25 143 PRO A O 1
ATOM 1153 N N . ILE A 1 144 ? 4.717 6.854 1.231 1.00 85.81 144 ILE A N 1
ATOM 1154 C CA . ILE A 1 144 ? 3.535 6.354 1.931 1.00 85.81 144 ILE A CA 1
ATOM 1155 C C . ILE A 1 144 ? 2.293 7.018 1.329 1.00 85.81 144 ILE A C 1
ATOM 1157 O O . ILE A 1 144 ? 2.295 8.211 1.019 1.00 85.81 144 ILE A O 1
ATOM 1161 N N . CYS A 1 145 ? 1.238 6.225 1.156 1.00 81.75 145 CYS A N 1
ATOM 1162 C CA . CYS A 1 145 ? -0.052 6.696 0.672 1.00 81.75 145 CYS A CA 1
ATOM 1163 C C . CYS A 1 145 ? -0.641 7.771 1.601 1.00 81.75 145 CYS A C 1
ATOM 1165 O O . CYS A 1 145 ? -0.513 7.695 2.826 1.00 81.75 145 CYS A O 1
ATOM 1167 N N . SER A 1 146 ? -1.317 8.761 1.020 1.00 85.75 146 SER A N 1
ATOM 1168 C CA . SER A 1 146 ? -2.076 9.747 1.789 1.00 85.75 146 SER A CA 1
ATOM 1169 C C . SER A 1 146 ? -3.246 9.076 2.525 1.00 85.75 146 SER A C 1
ATOM 1171 O O . SER A 1 146 ? -3.740 8.038 2.075 1.00 85.75 146 SER A O 1
ATOM 1173 N N . PRO A 1 147 ? -3.732 9.652 3.642 1.00 85.44 147 PRO A N 1
ATOM 1174 C CA . PRO A 1 147 ? -4.883 9.107 4.351 1.00 85.44 147 PRO A CA 1
ATOM 1175 C C . PRO A 1 147 ? -6.072 8.916 3.410 1.00 85.44 147 PRO A C 1
ATOM 1177 O O . PRO A 1 147 ? -6.390 9.805 2.619 1.00 85.44 147 PRO A O 1
ATOM 1180 N N . PHE A 1 148 ? -6.746 7.768 3.509 1.00 82.19 148 PHE A N 1
ATOM 1181 C CA . PHE A 1 148 ? -7.938 7.529 2.705 1.00 82.19 148 PHE A CA 1
ATOM 1182 C C . PHE A 1 148 ? -8.977 8.612 2.977 1.00 82.19 148 PHE A C 1
ATOM 1184 O O . PHE A 1 148 ? -9.305 8.913 4.128 1.00 82.19 148 PHE A O 1
ATOM 1191 N N . THR A 1 149 ? -9.545 9.147 1.904 1.00 74.94 149 THR A N 1
ATOM 1192 C CA . THR A 1 149 ? -10.641 10.114 1.957 1.00 74.94 149 THR A CA 1
ATOM 1193 C C . THR A 1 149 ? -11.932 9.367 2.277 1.00 74.94 149 THR A C 1
ATOM 1195 O O . THR A 1 149 ? -12.837 9.251 1.458 1.00 74.94 149 THR A O 1
ATOM 1198 N N . GLN A 1 150 ? -12.009 8.748 3.453 1.00 68.19 150 GLN A N 1
ATOM 1199 C CA . GLN A 1 150 ? -13.225 8.083 3.889 1.00 68.19 150 GLN A CA 1
ATOM 1200 C C . GLN A 1 150 ? -14.182 9.099 4.513 1.00 68.19 150 GLN A C 1
ATOM 1202 O O . GLN A 1 150 ? -13.802 9.930 5.338 1.00 68.19 150 GLN A O 1
ATOM 1207 N N . LEU A 1 151 ? -15.456 9.000 4.122 1.00 59.47 151 LEU A N 1
ATOM 1208 C CA . LEU A 1 151 ? -16.563 9.698 4.768 1.00 59.47 151 LEU A CA 1
ATOM 1209 C C . LEU A 1 151 ? -16.526 9.443 6.278 1.00 59.47 151 LEU A C 1
ATOM 1211 O O . LEU A 1 151 ? -16.385 8.295 6.705 1.00 59.47 151 LEU A O 1
ATOM 1215 N N . LYS A 1 152 ? -16.729 10.497 7.080 1.00 68.00 152 LYS A N 1
ATOM 1216 C CA . LYS A 1 152 ? -17.061 10.356 8.503 1.00 68.00 152 LYS A CA 1
ATOM 1217 C C . LYS A 1 152 ? -18.190 9.330 8.627 1.00 68.00 152 LYS A C 1
ATOM 1219 O O . LYS A 1 152 ? -19.302 9.572 8.161 1.00 68.00 152 LYS A O 1
ATOM 1224 N N . ARG A 1 153 ? -17.888 8.170 9.207 1.00 73.31 153 ARG A N 1
ATOM 1225 C CA . ARG A 1 153 ? -18.870 7.118 9.467 1.00 73.31 153 ARG A CA 1
ATOM 1226 C C . ARG A 1 153 ? -19.387 7.267 10.886 1.00 73.31 153 ARG A C 1
ATOM 1228 O O . ARG A 1 153 ? -18.605 7.425 11.819 1.00 73.31 153 ARG A O 1
ATOM 1235 N N . PHE A 1 154 ? -20.701 7.176 11.036 1.00 81.62 154 PHE A N 1
ATOM 1236 C CA . PHE A 1 154 ? -21.308 6.959 12.340 1.00 81.62 154 PHE A CA 1
ATOM 1237 C C . PHE A 1 154 ? -21.080 5.495 12.712 1.00 81.62 154 PHE A C 1
ATOM 1239 O O . PHE A 1 154 ? -21.619 4.594 12.070 1.00 81.62 154 PHE A O 1
ATOM 1246 N N . LEU A 1 155 ? -20.204 5.267 13.686 1.00 86.69 155 LEU A N 1
ATOM 1247 C CA . LEU A 1 155 ? -19.931 3.940 14.222 1.00 86.69 155 LEU A CA 1
ATOM 1248 C C . LEU A 1 155 ? -20.893 3.668 15.387 1.00 86.69 155 LEU A C 1
ATOM 1250 O O . LEU A 1 155 ? -21.136 4.589 16.168 1.00 86.69 155 LEU A O 1
ATOM 1254 N N . PRO A 1 156 ? -21.426 2.438 15.530 1.00 88.50 156 PRO A N 1
ATOM 1255 C CA . PRO A 1 156 ? -22.307 2.096 16.650 1.00 88.50 156 PRO A CA 1
ATOM 1256 C C . PRO A 1 156 ? -21.643 2.283 18.020 1.00 88.50 156 PRO A C 1
ATOM 1258 O O . PRO A 1 156 ? -22.307 2.645 18.987 1.00 88.50 156 PRO A O 1
ATOM 1261 N N . ILE A 1 157 ? -20.329 2.048 18.086 1.00 89.25 157 ILE A N 1
ATOM 1262 C CA . ILE A 1 157 ? -19.497 2.254 19.271 1.00 89.25 157 ILE A CA 1
ATOM 1263 C C . ILE A 1 157 ? -18.329 3.157 18.880 1.00 89.25 157 ILE A C 1
ATOM 1265 O O . ILE A 1 157 ? -17.760 3.018 17.791 1.00 89.25 157 ILE A O 1
ATOM 1269 N N . ARG A 1 158 ? -1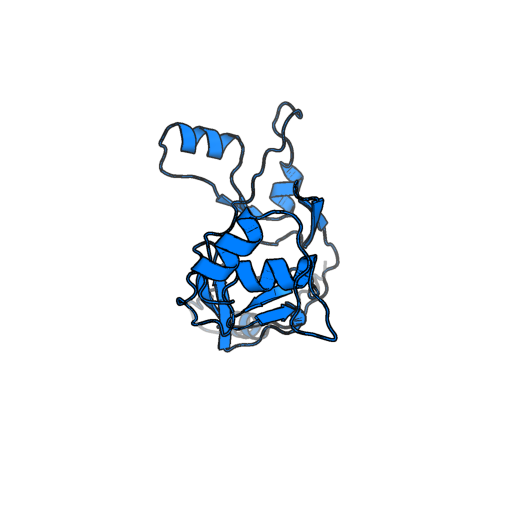7.978 4.101 19.753 1.00 90.00 158 ARG A N 1
ATOM 1270 C CA . ARG A 1 158 ? -16.829 4.991 19.555 1.00 90.00 158 ARG A CA 1
ATOM 1271 C C . ARG A 1 158 ? -15.519 4.181 19.521 1.00 90.00 158 ARG A C 1
ATOM 1273 O O . ARG A 1 158 ? -15.375 3.251 20.314 1.00 90.00 158 ARG A O 1
ATOM 1280 N N . PRO A 1 159 ? -14.554 4.507 18.633 1.00 91.19 159 PRO A N 1
ATOM 1281 C CA . PRO A 1 159 ? -13.348 3.693 18.448 1.00 91.19 159 PRO A CA 1
ATOM 1282 C C . PRO A 1 159 ? -12.531 3.454 19.719 1.00 91.19 159 PRO A C 1
ATOM 1284 O O . PRO A 1 159 ? -12.038 2.347 19.905 1.00 91.19 159 PRO A O 1
ATOM 1287 N N . TYR A 1 160 ? -12.406 4.466 20.586 1.00 91.62 160 TYR A N 1
ATOM 1288 C CA . TYR A 1 160 ? -11.660 4.344 21.838 1.00 91.62 160 TYR A CA 1
ATOM 1289 C C . TYR A 1 160 ? -12.333 3.341 22.780 1.00 91.62 160 TYR A C 1
ATOM 1291 O O . TYR A 1 160 ? -11.721 2.342 23.149 1.00 91.62 160 TYR A O 1
ATOM 1299 N N . THR A 1 161 ? -13.622 3.545 23.073 1.00 92.25 161 THR A N 1
ATOM 1300 C CA . THR A 1 161 ? -14.416 2.629 23.907 1.00 92.25 161 THR A CA 1
ATOM 1301 C C . THR A 1 161 ? -14.404 1.192 23.370 1.00 92.25 161 THR A C 1
ATOM 1303 O O . THR A 1 161 ? -14.235 0.240 24.131 1.00 92.25 161 THR A O 1
ATOM 1306 N N . PHE A 1 162 ? -14.527 1.012 22.050 1.00 91.31 162 PHE A N 1
ATOM 1307 C CA . PHE A 1 162 ? -14.439 -0.315 21.436 1.00 91.31 162 PHE A CA 1
ATOM 1308 C C . PHE A 1 162 ? -13.050 -0.949 21.608 1.00 91.31 162 PHE A C 1
ATOM 1310 O O . PHE A 1 162 ? -12.953 -2.142 21.883 1.00 91.31 162 PHE A O 1
ATOM 1317 N N . GLY A 1 163 ? -11.979 -0.160 21.485 1.00 92.19 163 GLY A N 1
ATOM 1318 C CA . GLY A 1 163 ? -10.608 -0.613 21.718 1.00 92.19 163 GLY A CA 1
ATOM 1319 C C . GLY A 1 163 ? -10.362 -1.045 23.165 1.00 92.19 163 GLY A C 1
ATOM 1320 O O . GLY A 1 163 ? -9.794 -2.112 23.383 1.00 92.19 163 GLY A O 1
ATOM 1321 N N . ALA A 1 164 ? -10.852 -0.273 24.139 1.00 92.00 164 ALA A N 1
ATOM 1322 C CA . ALA A 1 164 ? -10.772 -0.629 25.556 1.00 92.00 164 ALA A CA 1
ATOM 1323 C C . ALA A 1 164 ? -11.478 -1.966 25.847 1.00 92.00 164 ALA A C 1
ATOM 1325 O O . ALA A 1 164 ? -10.939 -2.818 26.549 1.00 92.00 164 ALA A O 1
ATOM 1326 N N . TRP A 1 165 ? -12.644 -2.199 25.233 1.00 92.00 165 TRP A N 1
ATOM 1327 C CA . TRP A 1 165 ? -13.335 -3.487 25.336 1.00 92.00 165 TRP A CA 1
ATOM 1328 C C . TRP A 1 165 ? -12.586 -4.641 24.652 1.00 92.00 165 TRP A C 1
ATOM 1330 O O . TRP A 1 165 ? -12.581 -5.752 25.173 1.00 92.00 165 TRP A O 1
ATOM 1340 N N . LEU A 1 166 ? -11.925 -4.415 23.513 1.00 91.81 166 LEU A N 1
ATOM 1341 C CA . LEU A 1 166 ? -11.125 -5.460 22.861 1.00 91.81 166 LEU A CA 1
ATOM 1342 C C . LEU A 1 166 ? -9.886 -5.870 23.673 1.00 91.81 166 LEU A C 1
ATOM 1344 O O . LEU A 1 166 ? -9.462 -7.019 23.566 1.00 91.81 166 LEU A O 1
ATOM 1348 N N . GLY A 1 167 ? -9.299 -4.943 24.432 1.00 90.88 167 GLY A N 1
ATOM 1349 C CA . GLY A 1 167 ? -8.132 -5.208 25.276 1.00 90.88 167 GLY A CA 1
ATOM 1350 C C . GLY A 1 167 ? -8.493 -5.894 26.593 1.00 90.88 167 GLY A C 1
ATOM 1351 O O . GLY A 1 167 ? -7.972 -6.968 26.883 1.00 90.88 167 GLY A O 1
ATOM 1352 N N . ASP A 1 168 ? -9.422 -5.294 27.344 1.00 90.38 168 ASP A N 1
ATOM 1353 C CA . ASP A 1 168 ? -9.690 -5.638 28.751 1.00 90.38 168 ASP A CA 1
ATOM 1354 C C . ASP A 1 168 ? -11.154 -6.032 29.019 1.00 90.38 168 ASP A C 1
ATOM 1356 O O . ASP A 1 168 ? -11.627 -6.069 30.162 1.00 90.38 168 ASP A O 1
ATOM 1360 N N . GLY A 1 169 ? -11.915 -6.269 27.953 1.00 87.88 169 GLY A N 1
ATOM 1361 C CA . GLY A 1 169 ? -13.314 -6.651 28.034 1.00 87.88 169 GLY A CA 1
ATOM 1362 C C . GLY A 1 169 ? -13.555 -8.155 28.005 1.00 87.88 169 GLY A C 1
ATOM 1363 O O . GLY A 1 169 ? -12.672 -8.979 27.764 1.00 87.88 169 GLY A O 1
ATOM 1364 N N . SER A 1 170 ? -14.809 -8.526 28.244 1.00 86.25 170 SER A N 1
ATOM 1365 C CA . SER A 1 170 ? -15.279 -9.906 28.119 1.00 86.25 170 SER A CA 1
ATOM 1366 C C . SER A 1 170 ? -16.015 -10.113 26.793 1.00 86.25 170 SER A C 1
ATOM 1368 O O . SER A 1 170 ? -16.847 -9.310 26.392 1.00 86.25 170 SER A O 1
ATOM 1370 N N . SER A 1 171 ? -15.776 -11.236 26.110 1.00 84.56 171 SER A N 1
ATOM 1371 C CA . SER A 1 171 ? -16.579 -11.631 24.936 1.00 84.56 171 SER A CA 1
ATOM 1372 C C . SER A 1 171 ? -17.947 -12.215 25.310 1.00 84.56 171 SER A C 1
ATOM 1374 O O . SER A 1 171 ? -18.816 -12.356 24.451 1.00 84.56 171 SER A O 1
ATOM 1376 N N . ARG A 1 172 ? -18.142 -12.578 26.587 1.00 85.88 172 ARG A N 1
ATOM 1377 C CA . ARG A 1 172 ? -19.396 -13.143 27.114 1.00 85.88 172 ARG A CA 1
ATOM 1378 C C . ARG A 1 172 ? -20.318 -12.085 27.709 1.00 85.88 172 ARG A C 1
ATOM 1380 O O . ARG A 1 172 ? -21.514 -12.329 27.826 1.00 85.88 172 ARG A O 1
ATOM 1387 N N . GLU A 1 173 ? -19.767 -10.937 28.089 1.00 82.38 173 GLU A N 1
ATOM 1388 C CA . GLU A 1 173 ? -20.469 -9.870 28.796 1.00 82.38 173 GLU A CA 1
ATOM 1389 C C . GLU A 1 173 ? -19.956 -8.511 28.318 1.00 82.38 173 GLU A C 1
ATOM 1391 O O . GLU A 1 173 ? -18.772 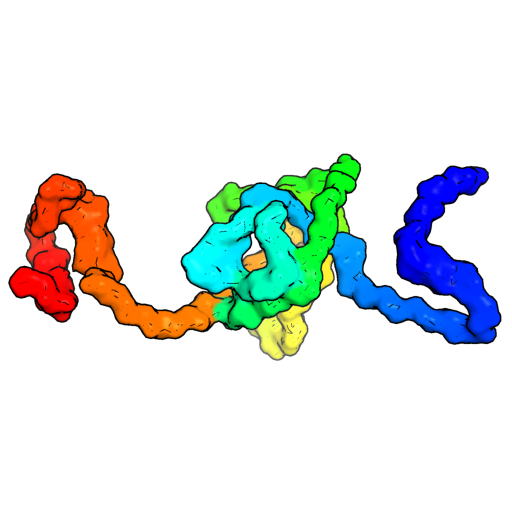-8.356 28.044 1.00 82.38 173 GLU A O 1
ATOM 1396 N N . MET A 1 174 ? -20.822 -7.499 28.251 1.00 79.56 174 MET A N 1
ATOM 1397 C CA . MET A 1 174 ? -20.403 -6.124 27.952 1.00 79.56 174 MET A CA 1
ATOM 1398 C C . MET A 1 174 ? -19.785 -5.476 29.203 1.00 79.56 174 MET A C 1
ATOM 1400 O O . MET A 1 174 ? -20.343 -4.546 29.779 1.00 79.56 174 MET A O 1
ATOM 1404 N N . SER A 1 175 ? -18.663 -6.018 29.667 1.00 87.06 175 SER A N 1
ATOM 1405 C CA . SER A 1 175 ? -17.901 -5.522 30.810 1.00 87.06 175 SER A CA 1
ATOM 1406 C C . SER A 1 175 ? -16.469 -5.220 30.386 1.00 87.06 175 SER A C 1
ATOM 1408 O O . SER A 1 175 ? -15.939 -5.856 29.476 1.00 87.06 175 SER A O 1
ATOM 1410 N N . ILE A 1 176 ? -15.870 -4.220 31.030 1.00 88.19 176 ILE A N 1
ATOM 1411 C CA . ILE A 1 176 ? -14.468 -3.822 30.885 1.00 88.19 176 ILE A CA 1
ATOM 1412 C C . ILE A 1 176 ? -13.897 -3.789 32.297 1.00 88.19 176 ILE A C 1
ATOM 1414 O O . ILE A 1 176 ? -14.514 -3.208 33.190 1.00 88.19 176 ILE A O 1
ATOM 1418 N N . THR A 1 177 ? -12.754 -4.435 32.510 1.00 86.31 177 THR A N 1
ATOM 1419 C CA . THR A 1 177 ? -12.058 -4.405 33.802 1.00 86.31 177 THR A CA 1
ATOM 1420 C C . THR A 1 177 ? -10.740 -3.678 33.626 1.00 86.31 177 THR A C 1
ATOM 1422 O O . THR A 1 177 ? -9.814 -4.231 33.052 1.00 86.31 177 THR A O 1
ATOM 1425 N N . ASN A 1 178 ? -10.648 -2.445 34.114 1.00 85.31 178 ASN A N 1
ATOM 1426 C CA . ASN A 1 178 ? -9.437 -1.643 33.991 1.00 85.31 178 ASN A CA 1
ATOM 1427 C C . ASN A 1 178 ? -9.165 -0.906 35.315 1.00 85.31 178 ASN A C 1
ATOM 1429 O O . ASN A 1 178 ? -10.100 -0.456 35.979 1.00 85.31 178 ASN A O 1
ATOM 1433 N N . GLU A 1 179 ? -7.899 -0.857 35.732 1.00 87.94 179 GLU A N 1
ATOM 1434 C CA . GLU A 1 179 ? -7.462 -0.198 36.974 1.00 87.94 179 GLU A CA 1
ATOM 1435 C C . GLU A 1 179 ? -7.136 1.293 36.788 1.00 87.94 179 GLU A C 1
ATOM 1437 O O . GLU A 1 179 ? -7.040 2.035 37.766 1.00 87.94 179 GLU A O 1
ATOM 1442 N N . ASP A 1 180 ? -6.985 1.733 35.541 1.00 89.62 180 ASP A N 1
ATOM 1443 C CA . ASP A 1 180 ? -6.672 3.102 35.170 1.00 89.62 180 ASP A CA 1
ATOM 1444 C C . ASP A 1 180 ? -7.955 3.936 35.033 1.00 89.62 180 ASP A C 1
ATOM 1446 O O . ASP A 1 180 ? -8.809 3.716 34.166 1.00 89.62 180 ASP A O 1
ATOM 1450 N N . PHE A 1 181 ? -8.088 4.934 35.907 1.00 88.69 181 PHE A N 1
ATOM 1451 C CA . PHE A 1 181 ? -9.230 5.843 35.914 1.00 88.69 181 PHE A CA 1
ATOM 1452 C C . PHE A 1 181 ? -9.336 6.685 34.635 1.00 88.69 181 PHE A C 1
ATOM 1454 O O . PHE A 1 181 ? -10.452 7.040 34.258 1.00 88.69 181 PHE A O 1
ATOM 1461 N N . GLU A 1 182 ? -8.227 6.972 33.945 1.00 90.62 182 GLU A N 1
ATOM 1462 C CA . GLU A 1 182 ? -8.235 7.756 32.702 1.00 90.62 182 GLU A CA 1
ATOM 1463 C C . GLU A 1 182 ? -8.990 7.021 31.581 1.00 90.62 182 GLU A C 1
ATOM 1465 O O . GLU A 1 182 ? -9.716 7.634 30.788 1.00 90.62 182 GLU A O 1
ATOM 1470 N N . VAL A 1 183 ? -8.893 5.687 31.554 1.00 89.62 183 VAL A N 1
ATOM 1471 C CA . VAL A 1 183 ? -9.616 4.836 30.598 1.00 89.62 183 VAL A CA 1
ATOM 1472 C C . VAL A 1 183 ? -11.120 4.894 30.862 1.00 89.62 183 VAL A C 1
ATOM 1474 O O . VAL A 1 183 ? -11.906 5.084 29.931 1.00 89.62 183 VAL A O 1
ATOM 1477 N N . LEU A 1 184 ? -11.532 4.784 32.129 1.00 90.00 184 LEU A N 1
ATOM 1478 C CA . LEU A 1 184 ? -12.943 4.857 32.524 1.00 90.00 184 LEU A CA 1
ATOM 1479 C C . LEU A 1 184 ? -13.544 6.247 32.265 1.00 90.00 184 LEU A C 1
ATOM 1481 O O . LEU A 1 184 ? -14.671 6.351 31.774 1.00 90.00 184 LEU A O 1
ATOM 1485 N N . GLU A 1 185 ? -12.795 7.317 32.543 1.00 91.38 185 GLU A N 1
ATOM 1486 C CA . GLU A 1 185 ? -13.217 8.690 32.249 1.00 91.38 185 GLU A CA 1
ATOM 1487 C C . GLU A 1 185 ? -13.396 8.900 30.742 1.00 91.38 185 GLU A C 1
ATOM 1489 O O . GLU A 1 185 ? -14.413 9.438 30.306 1.00 91.38 185 GLU A O 1
ATOM 1494 N N . SER A 1 186 ? -12.466 8.397 29.929 1.00 90.62 186 SER A N 1
ATOM 1495 C CA . SER A 1 186 ? -12.543 8.486 28.468 1.00 90.62 186 SER A CA 1
ATOM 1496 C C . SER A 1 186 ? -13.768 7.758 27.897 1.00 90.62 186 SER A C 1
ATOM 1498 O O . SER A 1 186 ? -14.430 8.281 26.998 1.00 90.62 186 SER A O 1
ATOM 1500 N N . ILE A 1 187 ? -14.118 6.586 28.439 1.00 91.12 187 ILE A N 1
ATOM 1501 C CA . ILE A 1 187 ? -15.335 5.842 28.064 1.00 91.12 187 ILE A CA 1
ATOM 1502 C C . ILE A 1 187 ? -16.601 6.624 28.461 1.00 91.12 187 ILE A C 1
ATOM 1504 O O . ILE A 1 187 ? -17.532 6.746 27.659 1.00 91.12 187 ILE A O 1
ATOM 1508 N N . THR A 1 188 ? -16.596 7.225 29.654 1.00 91.06 188 THR A N 1
ATOM 1509 C CA . THR A 1 188 ? -17.683 8.093 30.142 1.00 91.06 188 THR A CA 1
ATOM 1510 C C . THR A 1 188 ? -17.868 9.319 29.245 1.00 91.06 188 THR A C 1
ATOM 1512 O O . THR A 1 188 ? -18.989 9.663 28.869 1.00 91.06 188 THR A O 1
ATOM 1515 N N . LEU A 1 189 ? -16.771 9.956 28.824 1.00 91.94 189 LEU A N 1
ATOM 1516 C CA . LEU A 1 189 ? -16.784 11.086 27.888 1.00 91.94 189 LEU A CA 1
ATOM 1517 C C . LEU A 1 189 ? -17.279 10.696 26.488 1.00 91.94 189 LEU A C 1
ATOM 1519 O O . LEU A 1 189 ? -17.905 11.510 25.806 1.00 91.94 189 LEU A O 1
ATOM 1523 N N . ASP A 1 190 ? -17.027 9.459 26.060 1.00 89.62 190 ASP A N 1
ATOM 1524 C CA . ASP A 1 190 ? -17.599 8.884 24.840 1.00 89.62 190 ASP A CA 1
ATOM 1525 C C . ASP A 1 190 ? -19.120 8.621 24.960 1.00 89.62 190 ASP A C 1
ATOM 1527 O O . ASP A 1 190 ? -19.773 8.367 23.942 1.00 89.62 190 ASP A O 1
ATOM 1531 N N . GLY A 1 191 ? -19.692 8.756 26.164 1.00 88.81 191 GLY A N 1
ATOM 1532 C CA . GLY A 1 191 ? -21.124 8.654 26.452 1.00 88.81 191 GLY A CA 1
ATOM 1533 C C . GLY A 1 191 ? -21.584 7.261 26.880 1.00 88.81 191 GLY A C 1
ATOM 1534 O O . GLY A 1 191 ? -22.773 6.955 26.766 1.00 88.81 191 GLY A O 1
ATOM 1535 N N . TYR A 1 192 ? -20.658 6.412 27.324 1.00 79.31 192 TYR A N 1
ATOM 1536 C CA . TYR A 1 192 ? -20.940 5.071 27.825 1.00 79.31 192 TYR A CA 1
ATOM 1537 C C . TYR A 1 192 ? -20.616 5.018 29.323 1.00 79.31 192 TYR A C 1
ATOM 1539 O O . TYR A 1 192 ? -19.571 5.524 29.708 1.00 79.31 192 TYR A O 1
ATOM 1547 N N . ILE A 1 193 ? -21.448 4.327 30.119 1.00 71.81 193 ILE A N 1
ATOM 1548 C CA . ILE A 1 193 ? -21.449 4.294 31.607 1.00 71.81 193 ILE A CA 1
ATOM 1549 C C . ILE A 1 193 ? -22.250 5.449 32.229 1.00 71.81 193 ILE A C 1
ATOM 1551 O O . ILE A 1 193 ? -22.128 6.604 31.770 1.00 71.81 193 ILE A O 1
#

Nearest PDB structures (foldseek):
  6own-assembly3_C  TM=9.017E-01  e=4.974E-03  Mycolicibacterium smegmatis
  6rix-assembly1_A  TM=8.163E-01  e=1.858E-03  Mycobacterium intracellulare subsp. chimaera
  6own-assembly1_A  TM=9.052E-01  e=6.767E-03  Mycolicibacterium smegmatis
  6riy-assembly1_A  TM=8.071E-01  e=3.438E-03  Mycobacterium intracellulare subsp. chimaera
  6rix-assembly2_B  TM=8.237E-01  e=4.136E-03  Mycobacterium intracellulare subsp. chimaera

Organism: NCBI:txid412755

InterPro domains:
  IPR036844 Hint domain superfamily [SSF51294] (40-129)